Protein AF-W5T1B8-F1 (afdb_monomer)

Structure (mmCIF, N/CA/C/O backbone):
data_AF-W5T1B8-F1
#
_entry.id   AF-W5T1B8-F1
#
loop_
_atom_site.group_PDB
_atom_site.id
_atom_site.type_symbol
_atom_site.label_atom_id
_atom_site.label_alt_id
_atom_site.label_comp_id
_atom_site.label_asym_id
_atom_site.label_entity_id
_atom_site.label_seq_id
_atom_site.pdbx_PDB_ins_code
_atom_site.Cartn_x
_atom_site.Cartn_y
_atom_site.Cartn_z
_atom_site.occupancy
_atom_site.B_iso_or_equiv
_atom_site.auth_seq_id
_atom_site.auth_comp_id
_atom_site.auth_asym_id
_atom_site.auth_atom_id
_atom_site.pdbx_PDB_model_num
ATOM 1 N N . MET A 1 1 ? -26.901 -21.927 11.108 1.00 41.19 1 MET A N 1
ATOM 2 C CA . MET A 1 1 ? -26.902 -21.448 12.515 1.00 41.19 1 MET A CA 1
ATOM 3 C C . MET A 1 1 ? -26.961 -19.913 12.606 1.00 41.19 1 MET A C 1
ATOM 5 O O . MET A 1 1 ? -27.722 -19.407 13.418 1.00 41.19 1 MET A O 1
ATOM 9 N N . PHE A 1 2 ? -26.262 -19.177 11.728 1.00 28.86 2 PHE A N 1
ATOM 10 C CA . PHE A 1 2 ? -26.248 -17.703 11.655 1.00 28.86 2 PHE A CA 1
ATOM 11 C C . PHE A 1 2 ? -27.598 -17.045 11.282 1.00 28.86 2 PHE A C 1
ATOM 13 O O . PHE A 1 2 ? -28.031 -16.106 11.943 1.00 28.86 2 PHE A O 1
ATOM 20 N N . GLU A 1 3 ? -28.334 -17.591 10.309 1.00 33.50 3 GLU A N 1
ATOM 21 C CA . GLU A 1 3 ? -29.645 -17.046 9.898 1.00 33.50 3 GLU A CA 1
ATOM 22 C C . GLU A 1 3 ? -30.712 -17.135 10.999 1.00 33.50 3 GLU A C 1
ATOM 24 O O . GLU A 1 3 ? -31.567 -16.259 11.132 1.00 33.50 3 GLU A O 1
ATOM 29 N N . LYS A 1 4 ? -30.631 -18.170 11.846 1.00 34.19 4 LYS A N 1
ATOM 30 C CA . LYS A 1 4 ? -31.542 -18.351 12.983 1.00 34.19 4 LYS A CA 1
ATOM 31 C C . LYS A 1 4 ? -31.321 -17.264 14.039 1.00 34.19 4 LYS A C 1
ATOM 33 O O . LYS A 1 4 ? -32.291 -16.752 14.576 1.00 34.19 4 LYS A O 1
ATOM 38 N N . LEU A 1 5 ? -30.069 -16.857 14.273 1.00 36.41 5 LEU A N 1
ATOM 39 C CA . LEU A 1 5 ? -29.730 -15.772 15.201 1.00 36.41 5 LEU A CA 1
ATOM 40 C C . LEU A 1 5 ? -30.178 -14.401 14.678 1.00 36.41 5 LEU A C 1
ATOM 42 O O . LEU A 1 5 ? -30.729 -13.615 15.444 1.00 36.41 5 LEU A O 1
ATOM 46 N N . GLN A 1 6 ? -30.029 -14.134 13.376 1.00 37.59 6 GLN A N 1
ATOM 47 C CA . GLN A 1 6 ? -30.520 -12.889 12.770 1.00 37.59 6 GLN A CA 1
ATOM 48 C C . GLN A 1 6 ? -32.051 -12.786 12.807 1.00 37.59 6 GLN A C 1
ATOM 50 O O . GLN A 1 6 ? -32.594 -11.716 13.093 1.00 37.59 6 GLN A O 1
ATOM 55 N N . LYS A 1 7 ? -32.752 -13.903 12.576 1.00 40.34 7 LYS A N 1
ATOM 56 C CA . LYS A 1 7 ? -34.214 -13.966 12.661 1.00 40.34 7 LYS A CA 1
ATOM 57 C C . LYS A 1 7 ? -34.713 -13.724 14.091 1.00 40.34 7 LYS A C 1
ATOM 59 O O . LYS A 1 7 ? -35.547 -12.843 14.288 1.00 40.34 7 LYS A O 1
ATOM 64 N N . THR A 1 8 ? -34.130 -14.401 15.085 1.00 43.03 8 THR A N 1
ATOM 65 C CA . THR A 1 8 ? -34.482 -14.219 16.505 1.00 43.03 8 THR A CA 1
ATOM 66 C C . THR A 1 8 ? -34.215 -12.790 16.990 1.00 43.03 8 THR A C 1
ATOM 68 O O . THR A 1 8 ? -35.014 -12.226 17.739 1.00 43.03 8 THR A O 1
ATOM 71 N N . LEU A 1 9 ? -33.124 -12.162 16.537 1.00 37.84 9 LEU A N 1
ATOM 72 C CA . LEU A 1 9 ? -32.798 -10.784 16.910 1.00 37.84 9 LEU A CA 1
ATOM 73 C C . LEU A 1 9 ? -33.823 -9.793 16.334 1.00 37.84 9 LEU A C 1
ATOM 75 O O . LEU A 1 9 ? -34.349 -8.955 17.069 1.00 37.84 9 LEU A O 1
ATOM 79 N N . LYS A 1 10 ? -34.182 -9.946 15.053 1.00 41.84 10 LYS A N 1
ATOM 80 C CA . LYS A 1 10 ? -35.182 -9.112 14.369 1.00 41.84 10 LYS A CA 1
ATOM 81 C C . LYS A 1 10 ? -36.577 -9.248 14.993 1.00 41.84 10 LYS A C 1
ATOM 83 O O . LYS A 1 10 ? -37.270 -8.246 15.176 1.00 41.84 10 LYS A O 1
ATOM 88 N N . GLU A 1 11 ? -36.968 -10.461 15.379 1.00 45.44 11 GLU A N 1
ATOM 89 C CA . GLU A 1 11 ? -38.229 -10.731 16.082 1.00 45.44 11 GLU A CA 1
ATOM 90 C C . GLU A 1 11 ? -38.238 -10.077 17.476 1.00 45.44 11 GLU A C 1
ATOM 92 O O . GLU A 1 11 ? -39.189 -9.373 17.816 1.00 45.44 11 GLU A O 1
ATOM 97 N N . SER A 1 12 ? -37.135 -10.165 18.233 1.00 40.53 12 SER A N 1
ATOM 98 C CA . SER A 1 12 ? -37.025 -9.537 19.562 1.00 40.53 12 SER A CA 1
ATOM 99 C C . SER A 1 12 ? -37.102 -8.001 19.531 1.00 40.53 12 SER A C 1
ATOM 101 O O . SER A 1 12 ? -37.671 -7.381 20.433 1.00 40.53 12 SER A O 1
ATOM 103 N N . MET A 1 13 ? -36.571 -7.372 18.477 1.00 40.94 13 MET A N 1
ATOM 104 C CA . MET A 1 13 ? -36.644 -5.921 18.279 1.00 40.94 13 MET A CA 1
ATOM 105 C C . MET A 1 13 ? -38.058 -5.475 17.889 1.00 40.94 13 MET A C 1
ATOM 107 O O . MET A 1 13 ? -38.530 -4.437 18.354 1.00 40.94 13 MET A O 1
ATOM 111 N N . THR A 1 14 ? -38.760 -6.287 17.094 1.00 45.72 14 THR A N 1
ATOM 112 C CA . THR A 1 14 ? -40.139 -6.015 16.660 1.00 45.72 14 THR A CA 1
ATOM 113 C C . THR A 1 14 ? -41.130 -6.144 17.828 1.00 45.72 14 THR A C 1
ATOM 115 O O . THR A 1 14 ? -42.013 -5.298 17.989 1.00 45.72 14 THR A O 1
ATOM 118 N N . GLU A 1 15 ? -40.935 -7.128 18.713 1.00 45.06 15 GLU A N 1
ATOM 119 C CA . GLU A 1 15 ? -41.762 -7.334 19.913 1.00 45.06 15 GLU A CA 1
ATOM 120 C C . GLU A 1 15 ? -41.592 -6.189 20.936 1.00 45.06 15 GLU A C 1
ATOM 122 O O . GLU A 1 15 ? -42.563 -5.702 21.524 1.00 45.06 15 GLU A O 1
ATOM 127 N N . ARG A 1 16 ? -40.359 -5.672 21.091 1.00 49.88 16 ARG A N 1
ATOM 128 C CA . ARG A 1 16 ? -40.060 -4.498 21.939 1.00 49.88 16 ARG A CA 1
ATOM 129 C C . ARG A 1 16 ? -40.715 -3.215 21.423 1.00 49.88 16 ARG A C 1
ATOM 131 O O . ARG A 1 16 ? -41.150 -2.392 22.228 1.00 49.88 16 ARG A O 1
ATOM 138 N N . LEU A 1 17 ? -40.826 -3.054 20.103 1.00 41.62 17 LEU A N 1
ATOM 139 C CA . LEU A 1 17 ? -41.527 -1.927 19.480 1.00 41.62 17 LEU A CA 1
ATOM 140 C C . LEU A 1 17 ? -43.048 -2.014 19.693 1.00 41.62 17 LEU A C 1
ATOM 142 O O . LEU A 1 17 ? -43.672 -1.002 20.013 1.00 41.62 17 LEU A O 1
ATOM 146 N N . ARG A 1 18 ? -43.641 -3.216 19.616 1.00 42.22 18 ARG A N 1
ATOM 147 C CA . ARG A 1 18 ? -45.074 -3.436 19.905 1.00 42.22 18 A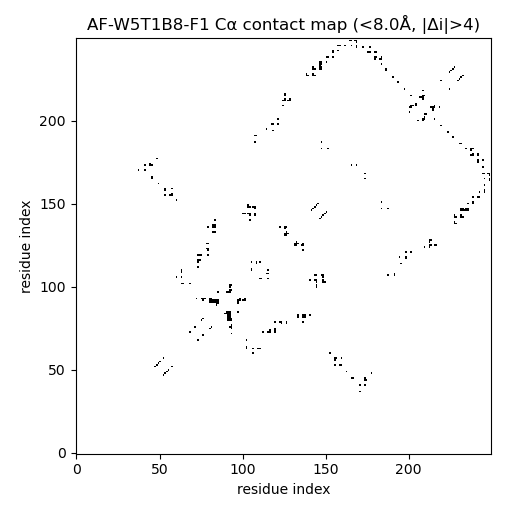RG A CA 1
ATOM 148 C C . ARG A 1 18 ? -45.446 -3.135 21.356 1.00 42.22 18 ARG A C 1
ATOM 150 O O . ARG A 1 18 ? -46.452 -2.468 21.593 1.00 42.22 18 ARG A O 1
ATOM 157 N N . ASN A 1 19 ? -44.632 -3.565 22.321 1.00 43.62 19 ASN A N 1
ATOM 158 C CA . ASN A 1 19 ? -44.923 -3.355 23.746 1.00 43.62 19 ASN A CA 1
ATOM 159 C C . ASN A 1 19 ? -44.814 -1.886 24.192 1.00 43.62 19 ASN A C 1
ATOM 161 O O . ASN A 1 19 ? -45.442 -1.496 25.176 1.00 43.62 19 ASN A O 1
ATOM 165 N N . LYS A 1 20 ? -44.083 -1.042 23.452 1.00 44.97 20 LYS A N 1
ATOM 166 C CA . LYS A 1 20 ? -43.911 0.385 23.775 1.00 44.97 20 LYS A CA 1
ATOM 167 C C . LYS A 1 20 ? -45.082 1.265 23.303 1.00 44.97 20 LYS A C 1
ATOM 169 O O . LYS A 1 20 ? -45.258 2.361 23.820 1.00 44.97 20 LYS A O 1
ATOM 174 N N . HIS A 1 21 ? -45.921 0.776 22.383 1.00 41.31 21 HIS A N 1
ATOM 175 C CA . HIS A 1 21 ? -47.084 1.505 21.849 1.00 41.31 21 HIS A CA 1
ATOM 176 C C . HIS A 1 21 ? -48.292 1.584 22.802 1.00 41.31 21 HIS A C 1
ATOM 178 O O . HIS A 1 21 ? -49.233 2.322 22.522 1.00 41.31 21 HIS A O 1
ATOM 184 N N . ARG A 1 22 ? -48.283 0.858 23.930 1.00 39.81 22 ARG A N 1
ATOM 185 C CA . ARG A 1 22 ? -49.388 0.866 24.910 1.00 39.81 22 ARG A CA 1
ATOM 186 C C . ARG A 1 22 ? -49.275 1.926 26.006 1.00 39.81 22 ARG A C 1
ATOM 188 O O . ARG A 1 22 ? -50.198 2.052 26.801 1.00 39.81 22 ARG A O 1
ATOM 195 N N . SER A 1 23 ? -48.179 2.676 26.075 1.00 43.50 23 SER A N 1
ATOM 196 C CA . SER A 1 23 ? -47.885 3.505 27.242 1.00 43.50 23 SER A CA 1
ATOM 197 C C . SER A 1 23 ? -47.399 4.892 26.820 1.00 43.50 23 SER A C 1
ATOM 199 O O . SER A 1 23 ? -46.328 5.024 26.237 1.00 43.50 23 SER A O 1
ATOM 201 N N . TYR A 1 24 ? -48.202 5.901 27.163 1.00 33.75 24 TYR A N 1
ATOM 202 C CA . TYR A 1 24 ? -47.940 7.346 27.116 1.00 33.75 24 TYR A CA 1
ATOM 203 C C . TYR A 1 24 ? -48.175 8.103 25.805 1.00 33.75 24 TYR A C 1
ATOM 205 O O . TYR A 1 24 ? -47.281 8.377 25.008 1.00 33.75 24 TYR A O 1
ATOM 213 N N . TRP A 1 25 ? -49.410 8.594 25.699 1.00 33.44 25 TRP A N 1
ATOM 214 C CA . TRP A 1 25 ? -49.694 9.917 25.155 1.00 33.44 25 TRP A CA 1
ATOM 215 C C . TRP A 1 25 ? -49.303 11.023 26.155 1.00 33.44 25 TRP A C 1
ATOM 217 O O . TRP A 1 25 ? -49.490 10.864 27.359 1.00 33.44 25 TRP A O 1
ATOM 227 N N . ALA A 1 26 ? -48.876 12.158 25.583 1.00 36.06 26 ALA A N 1
ATOM 228 C CA . ALA A 1 26 ? -48.860 13.540 26.094 1.00 36.06 26 ALA A CA 1
ATOM 229 C C . ALA A 1 26 ? -47.479 14.189 26.370 1.00 36.06 26 ALA A C 1
ATOM 231 O O . ALA A 1 26 ? -46.817 13.939 27.371 1.00 36.06 26 ALA A O 1
ATOM 232 N N . LYS A 1 27 ? -47.144 15.150 25.488 1.00 35.62 27 LYS A N 1
ATOM 233 C CA . LYS A 1 27 ? -46.265 16.327 25.686 1.00 35.62 27 LYS A CA 1
ATOM 234 C C . LYS A 1 27 ? -44.741 16.129 25.814 1.00 35.62 27 LYS A C 1
ATOM 236 O O . LYS A 1 27 ? -44.092 16.823 26.588 1.00 35.62 27 LYS A O 1
ATOM 241 N N . LYS A 1 28 ? -44.142 15.282 24.969 1.00 38.91 28 LYS A N 1
ATOM 242 C CA . LYS A 1 28 ? -42.674 15.237 24.758 1.00 38.91 28 LYS A CA 1
ATOM 243 C C . LYS A 1 28 ? -42.291 14.901 23.306 1.00 38.91 28 LYS A C 1
ATOM 245 O O . LYS A 1 28 ? -41.346 14.164 23.061 1.00 38.91 28 LYS A O 1
ATOM 250 N N . VAL A 1 29 ? -43.094 15.362 22.347 1.00 35.47 29 VAL A N 1
ATOM 251 C CA . VAL A 1 29 ? -43.142 14.765 21.002 1.00 35.47 29 VAL A CA 1
ATOM 252 C C . VAL A 1 29 ? -41.943 15.153 20.122 1.00 35.47 29 VAL A C 1
ATOM 254 O O . VAL A 1 29 ? -41.440 14.272 19.443 1.00 35.47 29 VAL A O 1
ATOM 257 N N . ASP A 1 30 ? -41.377 16.363 20.210 1.00 40.53 30 ASP A N 1
ATOM 258 C CA . ASP A 1 30 ? -40.246 16.739 19.330 1.00 40.53 30 ASP A CA 1
ATOM 259 C C . ASP A 1 30 ? -38.877 16.219 19.787 1.00 40.53 30 ASP A C 1
ATOM 261 O O . ASP A 1 30 ? -38.134 15.646 18.996 1.00 40.53 30 ASP A O 1
ATOM 265 N N . SER A 1 31 ? -38.533 16.353 21.071 1.00 37.72 31 SER A N 1
ATOM 266 C CA . SER A 1 31 ? -37.237 15.875 21.581 1.00 37.72 31 SER A CA 1
ATOM 267 C C . SER A 1 31 ? -37.132 14.347 21.554 1.00 37.72 31 SER A C 1
ATOM 269 O O . SER A 1 31 ? -36.064 13.821 21.246 1.00 37.72 31 SER A O 1
ATOM 271 N N . ASP A 1 32 ? -38.226 13.633 21.843 1.00 40.97 32 ASP A N 1
ATOM 272 C CA . ASP A 1 32 ? -38.236 12.168 21.829 1.00 40.97 32 ASP A CA 1
ATOM 273 C C . ASP A 1 32 ? -38.250 11.620 20.392 1.00 40.97 32 ASP A C 1
ATOM 275 O O . ASP A 1 32 ? -37.621 10.599 20.130 1.00 40.97 32 ASP A O 1
ATOM 279 N N . LEU A 1 33 ? -38.889 12.309 19.433 1.00 34.16 33 LEU A N 1
ATOM 280 C CA . LEU A 1 33 ? -38.789 11.962 18.009 1.00 34.16 33 LEU A CA 1
ATOM 281 C C . LEU A 1 33 ? -37.385 12.214 17.463 1.00 34.16 33 LEU A C 1
ATOM 283 O O . LEU A 1 33 ? -36.844 11.328 16.812 1.00 34.16 33 LEU A O 1
ATOM 287 N N . LEU A 1 34 ? -36.771 13.361 17.762 1.00 37.47 34 LEU A N 1
ATOM 288 C CA . LEU A 1 34 ? -35.394 13.654 17.355 1.00 37.47 34 LEU A CA 1
ATOM 289 C C . LEU A 1 34 ? -34.403 12.663 17.972 1.00 37.47 34 LEU A C 1
ATOM 291 O O . LEU A 1 34 ? -33.548 12.140 17.267 1.00 37.47 34 LEU A O 1
ATOM 295 N N . ALA A 1 35 ? -34.561 12.317 19.252 1.00 42.69 35 ALA A N 1
ATOM 296 C CA . ALA A 1 35 ? -33.747 11.286 19.892 1.00 42.69 35 ALA A CA 1
ATOM 297 C C . ALA A 1 35 ? -33.944 9.909 19.238 1.00 42.69 35 ALA A C 1
ATOM 299 O O . ALA A 1 35 ? -32.972 9.187 19.030 1.00 42.69 35 ALA A O 1
ATOM 300 N N . ARG A 1 36 ? -35.179 9.552 18.861 1.00 43.28 36 ARG A N 1
ATOM 301 C CA . ARG A 1 36 ? -35.477 8.303 18.141 1.00 43.28 36 ARG A CA 1
ATOM 302 C C . ARG A 1 36 ? -34.904 8.298 16.726 1.00 43.28 36 ARG A C 1
ATOM 304 O O . ARG A 1 36 ? -34.354 7.278 16.330 1.00 43.28 36 ARG A O 1
ATOM 311 N N . TYR A 1 37 ? -34.996 9.400 15.984 1.00 36.75 37 TYR A N 1
ATOM 312 C CA . TYR A 1 37 ? -34.380 9.538 14.662 1.00 36.75 37 TYR A CA 1
ATOM 313 C C . TYR A 1 37 ? -32.857 9.434 14.758 1.00 36.75 37 TYR A C 1
ATOM 315 O O . TYR A 1 37 ? -32.275 8.612 14.059 1.00 36.75 37 TYR A O 1
ATOM 323 N N . SER A 1 38 ? -32.224 10.141 15.696 1.00 42.66 38 SER A N 1
ATOM 324 C CA . SER A 1 38 ? -30.779 10.043 15.937 1.00 42.66 38 SER A CA 1
ATOM 325 C C . SER A 1 38 ? -30.343 8.643 16.385 1.00 42.66 38 SER A C 1
ATOM 327 O O . SER A 1 38 ? -29.283 8.176 15.980 1.00 42.66 38 SER A O 1
ATOM 329 N N . GLN A 1 39 ? -31.156 7.933 17.177 1.00 50.59 39 GLN A N 1
ATOM 330 C CA . GLN A 1 39 ? -30.892 6.541 17.567 1.00 50.59 39 GLN A CA 1
ATOM 331 C C . GLN A 1 39 ? -31.074 5.555 16.405 1.00 50.59 39 GLN A C 1
ATOM 333 O O . GLN A 1 39 ? -30.289 4.619 16.275 1.00 50.59 39 GLN A O 1
ATOM 338 N N . LEU A 1 40 ? -32.087 5.747 15.555 1.00 51.34 40 LEU A N 1
ATOM 339 C CA . LEU A 1 40 ? -32.319 4.922 14.365 1.00 51.34 40 LEU A CA 1
ATOM 340 C C . LEU A 1 40 ? -31.227 5.144 13.313 1.00 51.34 40 LEU A C 1
ATOM 342 O O . LEU A 1 40 ? -30.704 4.179 12.758 1.00 51.34 40 LEU A O 1
ATOM 346 N N . GLU A 1 41 ? -30.841 6.397 13.078 1.00 50.50 41 GLU A N 1
ATOM 347 C CA . GLU A 1 41 ? -29.737 6.752 12.188 1.00 50.50 41 GLU A CA 1
ATOM 348 C C . GLU A 1 41 ? -28.389 6.288 12.741 1.00 50.50 41 GLU A C 1
ATOM 350 O O . GLU A 1 41 ? -27.590 5.742 11.984 1.00 50.50 41 GLU A O 1
ATOM 355 N N . GLY A 1 42 ? -28.148 6.427 14.049 1.00 55.91 42 GLY A N 1
ATOM 356 C CA . GLY A 1 42 ? -26.945 5.913 14.706 1.00 55.91 42 GLY A CA 1
ATOM 357 C C . GLY A 1 42 ? -26.856 4.396 14.668 1.00 55.91 42 GLY A C 1
ATOM 358 O O . GLY A 1 42 ? -25.817 3.858 14.294 1.00 55.91 42 GLY A O 1
ATOM 359 N N . GLY A 1 43 ? -27.965 3.702 14.926 1.00 59.16 43 GLY A N 1
ATOM 360 C CA . GLY A 1 43 ? -28.055 2.256 14.743 1.00 59.16 43 GLY A CA 1
ATOM 361 C C . GLY A 1 43 ? -27.805 1.842 13.290 1.00 59.16 43 GLY A C 1
ATOM 362 O O . GLY A 1 43 ? -27.095 0.874 13.041 1.00 59.16 43 GLY A O 1
ATOM 363 N N . SER A 1 44 ? -28.323 2.590 12.312 1.00 66.94 44 SER A N 1
ATOM 364 C CA . SER A 1 44 ? -28.053 2.341 10.891 1.00 66.94 44 SER A CA 1
ATOM 365 C C . SER A 1 44 ? -26.585 2.586 10.521 1.00 66.94 44 SER A C 1
ATOM 367 O O . SER A 1 44 ? -25.999 1.775 9.808 1.00 66.94 44 SER A O 1
ATOM 369 N N . ALA A 1 45 ? -25.979 3.677 10.992 1.00 61.16 45 ALA A N 1
ATOM 370 C CA . ALA A 1 45 ? -24.587 4.023 10.708 1.00 61.16 45 ALA A CA 1
ATOM 371 C C . ALA A 1 45 ? -23.611 3.010 11.325 1.00 61.16 45 ALA A C 1
ATOM 373 O O . ALA A 1 45 ? -22.695 2.555 10.640 1.00 61.16 45 ALA A O 1
ATOM 374 N N . LEU A 1 46 ? -23.854 2.599 12.573 1.00 65.25 46 LEU A N 1
ATOM 375 C CA . LEU A 1 46 ? -23.066 1.586 13.272 1.00 65.25 46 LEU A CA 1
ATOM 376 C C . LEU A 1 46 ? -23.191 0.222 12.579 1.00 65.25 46 LEU A C 1
ATOM 378 O O . LEU A 1 46 ? -22.178 -0.380 12.236 1.00 65.25 46 LEU A O 1
ATOM 382 N N . ASN A 1 47 ? -24.410 -0.216 12.243 1.00 69.44 47 ASN A N 1
ATOM 383 C CA . ASN A 1 47 ? -24.628 -1.472 11.512 1.00 69.44 47 ASN A CA 1
ATOM 384 C C . ASN A 1 47 ? -23.962 -1.475 10.118 1.00 69.44 47 ASN A C 1
ATOM 386 O O . ASN A 1 47 ? -23.470 -2.507 9.649 1.00 69.44 47 ASN A O 1
ATOM 390 N N . GLN A 1 48 ? -23.939 -0.328 9.431 1.00 65.12 48 GLN A N 1
ATOM 391 C CA . GLN A 1 48 ? -23.244 -0.185 8.149 1.00 65.12 48 GLN A CA 1
ATOM 392 C C . GLN A 1 48 ? -21.722 -0.256 8.318 1.00 65.12 48 GLN A C 1
ATOM 394 O O . GLN A 1 48 ? -21.074 -0.967 7.555 1.00 65.12 48 GLN A O 1
ATOM 399 N N . LEU A 1 49 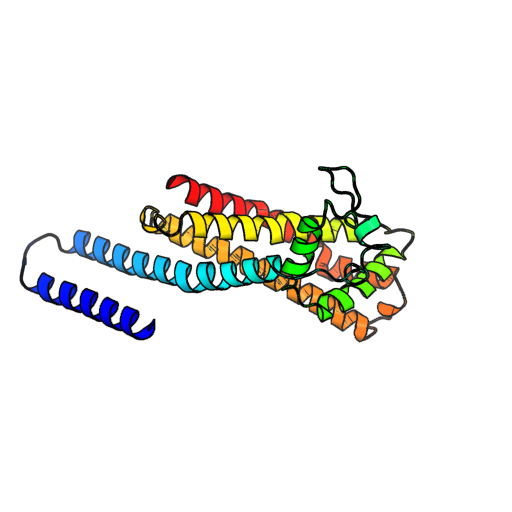? -21.161 0.420 9.325 1.00 68.06 49 LEU A N 1
ATOM 400 C CA . LEU A 1 49 ? -19.728 0.378 9.632 1.00 68.06 49 LEU A CA 1
ATOM 401 C C . LEU A 1 49 ? -19.277 -1.045 10.009 1.00 68.06 49 LEU A C 1
ATOM 403 O O . LEU A 1 49 ? -18.292 -1.549 9.464 1.00 68.06 49 LEU A O 1
ATOM 407 N N . GLU A 1 50 ? -20.037 -1.718 10.877 1.00 65.88 50 GLU A N 1
ATOM 408 C CA . GLU A 1 50 ? -19.757 -3.088 11.313 1.00 65.88 50 GLU A CA 1
ATOM 409 C C . GLU A 1 50 ? -19.823 -4.104 10.167 1.00 65.88 50 GLU A C 1
ATOM 411 O O . GLU A 1 50 ? -18.965 -4.986 10.073 1.00 65.88 50 GLU A O 1
ATOM 416 N N . SER A 1 51 ? -20.841 -4.017 9.301 1.00 63.44 51 SER A N 1
ATOM 417 C CA . SER A 1 51 ? -21.017 -5.001 8.226 1.00 63.44 51 SER A CA 1
ATOM 418 C C . SER A 1 51 ? -20.096 -4.760 7.031 1.00 63.44 51 SER A C 1
ATOM 420 O O . SER A 1 51 ? -19.524 -5.721 6.519 1.00 63.44 51 SER A O 1
ATOM 422 N N . ALA A 1 52 ? -19.931 -3.507 6.596 1.00 56.84 52 ALA A N 1
ATOM 423 C CA . ALA A 1 52 ? -19.182 -3.196 5.385 1.00 56.84 52 ALA A CA 1
ATOM 424 C C . ALA A 1 52 ? -17.676 -3.150 5.634 1.00 56.84 52 ALA A C 1
ATOM 426 O O . ALA A 1 52 ? -16.910 -3.583 4.773 1.00 56.84 52 ALA A O 1
ATOM 427 N N . VAL A 1 53 ? -17.241 -2.637 6.792 1.00 57.09 53 VAL A N 1
ATOM 428 C CA . VAL A 1 53 ? -15.821 -2.355 6.986 1.00 57.09 53 VAL A CA 1
ATOM 429 C C . VAL A 1 53 ? -15.137 -3.313 7.942 1.00 57.09 53 VAL A C 1
ATOM 431 O O . VAL A 1 53 ? -14.121 -3.874 7.550 1.00 57.09 53 VAL A O 1
ATOM 434 N N . LEU A 1 54 ? -15.671 -3.569 9.135 1.00 61.06 54 LEU A N 1
ATOM 435 C CA . LEU A 1 54 ? -14.931 -4.360 10.130 1.00 61.06 54 LEU A CA 1
ATOM 436 C C . LEU A 1 54 ? -14.797 -5.825 9.718 1.00 61.06 54 LEU A C 1
ATOM 438 O O . LEU A 1 54 ? -13.690 -6.340 9.600 1.00 61.06 54 LEU A O 1
ATOM 442 N N . LYS A 1 55 ? -15.913 -6.477 9.384 1.00 59.88 55 LYS A N 1
ATOM 443 C CA . LYS A 1 55 ? -15.904 -7.922 9.107 1.00 59.88 55 LYS A CA 1
ATOM 444 C C . LYS A 1 55 ? -15.169 -8.295 7.824 1.00 59.88 55 LYS A C 1
ATOM 446 O O . LYS A 1 55 ? -14.409 -9.257 7.815 1.00 59.88 55 LYS A O 1
ATOM 451 N N . LEU A 1 56 ? -15.402 -7.557 6.739 1.00 55.81 56 LEU A N 1
ATOM 452 C CA . LEU A 1 56 ? -14.780 -7.861 5.448 1.00 55.81 56 LEU A CA 1
ATOM 453 C C . LEU A 1 56 ? -13.307 -7.462 5.428 1.00 55.81 56 LEU A C 1
ATOM 455 O O . LEU A 1 56 ? -12.477 -8.194 4.897 1.00 55.81 56 LEU A O 1
ATOM 459 N N . THR A 1 57 ? -12.966 -6.322 6.025 1.00 65.38 57 THR A N 1
ATOM 460 C CA . THR A 1 57 ? -11.593 -5.827 5.971 1.00 65.38 57 THR A CA 1
ATOM 461 C C . THR A 1 57 ? -10.676 -6.562 6.937 1.00 65.38 57 THR A C 1
ATOM 463 O O . THR A 1 57 ? -9.571 -6.929 6.545 1.00 65.38 57 THR A O 1
ATOM 466 N N . GLY A 1 58 ? -11.132 -6.820 8.164 1.00 65.38 58 GLY A N 1
ATOM 467 C CA . GLY A 1 58 ? -10.377 -7.590 9.151 1.00 65.38 58 GLY A CA 1
ATOM 468 C C . GLY A 1 58 ? -10.053 -9.003 8.677 1.00 65.38 58 GLY A C 1
ATOM 469 O O . GLY A 1 58 ? -8.920 -9.469 8.809 1.00 65.38 58 GLY A O 1
ATOM 470 N N . ALA A 1 59 ? -11.016 -9.658 8.019 1.00 69.12 59 ALA A N 1
ATOM 471 C CA . ALA A 1 59 ? -10.810 -10.969 7.411 1.00 69.12 59 ALA A CA 1
ATOM 472 C C . ALA A 1 59 ? -9.745 -10.944 6.301 1.00 69.12 59 ALA A C 1
ATOM 474 O O . ALA A 1 59 ? -8.897 -11.831 6.267 1.00 69.12 59 ALA A O 1
ATOM 475 N N . ILE A 1 60 ? -9.751 -9.923 5.434 1.00 71.25 60 ILE A N 1
ATOM 476 C CA . ILE A 1 60 ? -8.729 -9.764 4.384 1.00 71.25 60 ILE A CA 1
ATOM 477 C C . ILE A 1 60 ? -7.346 -9.552 5.007 1.00 71.25 60 ILE A C 1
ATOM 479 O O . ILE A 1 60 ? -6.405 -10.247 4.645 1.00 71.25 60 ILE A O 1
ATOM 483 N N . VAL A 1 61 ? -7.222 -8.652 5.988 1.00 76.25 61 VAL A N 1
ATOM 484 C CA . VAL A 1 61 ? -5.942 -8.397 6.676 1.00 76.25 61 VAL A CA 1
ATOM 485 C C . VAL A 1 61 ? -5.422 -9.660 7.364 1.00 76.25 61 VAL A C 1
ATOM 487 O O . VAL A 1 61 ? -4.228 -9.949 7.323 1.00 76.25 61 VAL A O 1
ATOM 490 N N . SER A 1 62 ? -6.313 -10.434 7.982 1.00 78.31 62 SER A N 1
ATOM 491 C CA . SER A 1 62 ? -5.952 -11.693 8.635 1.00 78.31 62 SER A CA 1
ATOM 492 C C . SER A 1 62 ? -5.511 -12.760 7.631 1.00 78.31 62 SER A C 1
ATOM 494 O O . SER A 1 62 ? -4.556 -13.484 7.905 1.00 78.31 62 SER A O 1
ATOM 496 N N . ALA A 1 63 ? -6.165 -12.842 6.469 1.00 78.00 63 ALA A N 1
ATOM 497 C CA . ALA A 1 63 ? -5.766 -13.743 5.391 1.00 78.00 63 ALA A CA 1
ATOM 498 C C . ALA A 1 63 ? -4.379 -13.378 4.837 1.00 78.00 63 ALA A C 1
ATOM 500 O O . ALA A 1 63 ? -3.509 -14.242 4.774 1.00 78.00 63 ALA A O 1
ATOM 501 N N . ASP A 1 64 ? -4.132 -12.095 4.554 1.00 82.81 64 ASP A N 1
ATOM 502 C CA . ASP A 1 64 ? -2.843 -11.603 4.046 1.00 82.81 64 ASP A CA 1
ATOM 503 C C . ASP A 1 64 ? -1.686 -11.859 5.035 1.00 82.81 64 ASP A C 1
ATOM 505 O O . ASP A 1 64 ? -0.551 -12.110 4.631 1.00 82.81 64 ASP A O 1
ATOM 509 N N . LYS A 1 65 ? -1.952 -11.820 6.348 1.00 88.69 65 LYS A N 1
ATOM 510 C CA . LYS A 1 65 ? -0.968 -12.168 7.393 1.00 88.69 65 LYS A CA 1
ATOM 511 C C . LYS A 1 65 ? -0.655 -13.664 7.463 1.00 88.69 65 LYS A C 1
ATOM 513 O O . LYS A 1 65 ? 0.420 -14.027 7.935 1.00 88.69 65 LYS A O 1
ATOM 518 N N . ALA A 1 66 ? -1.582 -14.518 7.034 1.00 89.25 66 ALA A N 1
ATOM 519 C CA . ALA A 1 66 ? -1.397 -15.967 6.997 1.00 89.25 66 ALA A CA 1
ATOM 520 C C . ALA A 1 66 ? -0.681 -16.444 5.721 1.00 89.25 66 ALA A C 1
ATOM 522 O O . ALA A 1 66 ? -0.255 -17.598 5.658 1.00 89.25 66 ALA A O 1
ATOM 523 N N . GLU A 1 67 ? -0.540 -15.577 4.714 1.00 92.31 67 GLU A N 1
ATOM 524 C CA . GLU A 1 67 ? 0.162 -15.907 3.479 1.00 92.31 67 GLU A CA 1
ATOM 525 C C . GLU A 1 67 ? 1.644 -16.217 3.724 1.00 92.31 67 GLU A C 1
ATOM 527 O O . GLU A 1 67 ? 2.361 -15.561 4.492 1.00 92.31 67 GLU A O 1
ATOM 532 N N . VAL A 1 68 ? 2.118 -17.235 3.011 1.00 93.25 68 VAL A N 1
ATOM 533 C CA . VAL A 1 68 ? 3.528 -17.615 2.986 1.00 93.25 68 VAL A CA 1
ATOM 534 C C . VAL A 1 68 ? 4.179 -16.906 1.806 1.00 93.25 68 VAL A C 1
ATOM 536 O O . VAL A 1 68 ? 3.752 -17.060 0.660 1.00 93.25 68 VAL A O 1
ATOM 539 N N . GLU A 1 69 ? 5.192 -16.098 2.106 1.00 95.62 69 GLU A N 1
ATOM 540 C CA . GLU A 1 69 ? 5.977 -15.394 1.097 1.00 95.62 69 GLU A CA 1
ATOM 541 C C . GLU A 1 69 ? 6.779 -16.393 0.254 1.00 95.62 69 GLU A C 1
ATOM 543 O O . GLU A 1 69 ? 7.305 -17.376 0.774 1.00 95.62 69 GLU A O 1
ATOM 548 N N . ASP A 1 70 ? 6.855 -1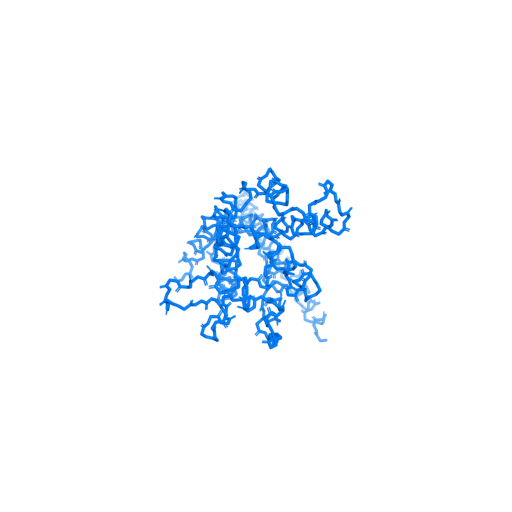6.132 -1.050 1.00 92.75 70 ASP A N 1
ATOM 549 C CA . ASP A 1 70 ? 7.708 -16.874 -1.977 1.00 92.75 70 ASP A CA 1
ATOM 550 C C . ASP A 1 70 ? 9.192 -16.705 -1.603 1.00 92.75 70 ASP A C 1
ATOM 552 O O . ASP A 1 70 ? 9.603 -15.613 -1.218 1.00 92.75 70 ASP A O 1
ATOM 556 N N . GLU A 1 71 ? 10.008 -17.756 -1.738 1.00 93.88 71 GLU A N 1
ATOM 557 C CA . GLU A 1 71 ? 11.431 -17.726 -1.350 1.00 93.88 71 GLU A CA 1
ATOM 558 C C . GLU A 1 71 ? 12.229 -16.633 -2.077 1.00 93.88 71 GLU A C 1
ATOM 560 O O . GLU A 1 71 ? 13.117 -16.018 -1.491 1.00 93.88 71 GLU A O 1
ATOM 565 N N . SER A 1 72 ? 11.875 -16.332 -3.332 1.00 95.44 72 SER A N 1
ATOM 566 C CA . SER A 1 72 ? 12.489 -15.245 -4.108 1.00 95.44 72 SER A CA 1
ATOM 567 C C . SER A 1 72 ? 11.927 -13.861 -3.766 1.00 95.44 72 SER A C 1
ATOM 569 O O . SER A 1 72 ? 12.281 -12.866 -4.401 1.00 95.44 72 SER A O 1
ATOM 571 N N . GLN A 1 73 ? 10.999 -13.787 -2.807 1.00 97.12 73 GLN A N 1
ATOM 572 C CA . GLN A 1 73 ? 10.234 -12.588 -2.463 1.00 97.12 73 GLN A CA 1
ATOM 573 C C . GLN A 1 73 ? 9.535 -12.018 -3.702 1.00 97.12 73 GLN A C 1
ATOM 575 O O . GLN A 1 73 ? 9.599 -10.825 -3.996 1.00 97.12 73 GLN A O 1
ATOM 580 N N . TYR A 1 74 ? 8.927 -12.917 -4.484 1.00 97.00 74 TYR A N 1
ATOM 581 C CA . TYR A 1 74 ? 8.300 -12.617 -5.774 1.00 97.00 74 TYR A CA 1
ATOM 582 C C . TYR A 1 74 ? 9.245 -11.940 -6.784 1.00 97.00 74 TYR A C 1
ATOM 584 O O . TYR A 1 74 ? 8.795 -11.174 -7.634 1.00 97.00 74 TYR A O 1
ATOM 592 N N . GLY A 1 75 ? 10.549 -12.219 -6.691 1.00 95.88 75 GLY A N 1
ATOM 593 C CA . GLY A 1 75 ? 11.595 -11.655 -7.542 1.00 95.88 75 GLY A CA 1
ATOM 594 C C . GLY A 1 75 ? 12.124 -10.286 -7.102 1.00 95.88 75 GLY A C 1
ATOM 595 O O . GLY A 1 75 ? 12.896 -9.685 -7.846 1.00 95.88 75 GLY A O 1
ATOM 596 N N . MET A 1 76 ? 11.715 -9.762 -5.939 1.00 95.94 76 MET A N 1
ATOM 597 C CA . MET A 1 76 ? 12.103 -8.422 -5.468 1.00 95.94 76 MET A CA 1
ATOM 598 C C . MET A 1 76 ? 13.395 -8.394 -4.640 1.00 95.94 76 MET A C 1
ATOM 600 O O . MET A 1 76 ? 13.974 -7.317 -4.493 1.00 95.94 76 MET A O 1
ATOM 604 N N . ASN A 1 77 ? 13.845 -9.531 -4.102 1.00 93.00 77 ASN A N 1
ATOM 605 C CA . ASN A 1 77 ? 14.941 -9.636 -3.129 1.00 93.00 77 ASN A CA 1
ATOM 606 C C . ASN A 1 77 ? 16.233 -8.881 -3.527 1.00 93.00 77 ASN A C 1
ATOM 608 O O . ASN A 1 77 ? 16.712 -8.040 -2.765 1.00 93.00 77 ASN A O 1
ATOM 612 N N . ASP A 1 78 ? 16.769 -9.137 -4.722 1.00 85.06 78 ASP A N 1
ATOM 613 C CA . ASP A 1 78 ? 18.161 -8.795 -5.061 1.00 85.06 78 ASP A CA 1
ATOM 614 C C . ASP A 1 78 ? 18.324 -7.442 -5.770 1.00 85.06 78 ASP A C 1
ATOM 616 O O . ASP A 1 78 ? 19.430 -6.898 -5.831 1.00 85.06 78 ASP A O 1
ATOM 620 N N . GLU A 1 79 ? 17.226 -6.886 -6.282 1.00 89.25 79 GLU A N 1
ATOM 621 C CA . GLU A 1 79 ? 17.225 -5.660 -7.090 1.00 89.25 79 GLU A CA 1
ATOM 622 C C . GLU A 1 79 ? 16.323 -4.583 -6.492 1.00 89.25 79 GLU A C 1
ATOM 624 O O . GLU A 1 79 ? 16.737 -3.441 -6.366 1.00 89.25 79 GLU A O 1
ATOM 629 N N . VAL A 1 80 ? 15.103 -4.933 -6.079 1.00 94.81 80 VAL A N 1
ATOM 630 C CA . VAL A 1 80 ? 14.112 -3.940 -5.639 1.00 94.81 80 VAL A CA 1
ATOM 631 C C . VAL A 1 80 ? 14.230 -3.686 -4.138 1.00 94.81 80 VAL A C 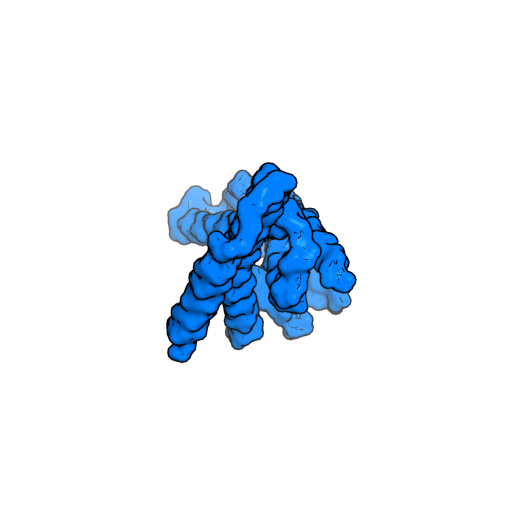1
ATOM 633 O O . VAL A 1 80 ? 14.419 -2.558 -3.694 1.00 94.81 80 VAL A O 1
ATOM 636 N N . PHE A 1 81 ? 14.151 -4.736 -3.323 1.00 96.06 81 PHE A N 1
ATOM 637 C CA . PHE A 1 81 ? 14.181 -4.605 -1.866 1.00 96.06 81 PHE A CA 1
ATOM 638 C C . PHE A 1 81 ? 15.566 -4.326 -1.297 1.00 96.06 81 PHE A C 1
ATOM 640 O O . PHE A 1 81 ? 15.679 -3.831 -0.175 1.00 96.06 81 PHE A O 1
ATOM 647 N N . LYS A 1 82 ? 16.620 -4.609 -2.059 1.00 94.31 82 LYS A N 1
ATOM 648 C CA . LYS A 1 82 ? 17.990 -4.245 -1.701 1.00 94.31 82 LYS A CA 1
ATOM 649 C C . LYS A 1 82 ? 18.186 -2.736 -1.558 1.00 94.31 82 LYS A C 1
ATOM 651 O O . LYS A 1 82 ? 18.986 -2.307 -0.732 1.00 94.31 82 LYS A O 1
ATOM 656 N N . GLU A 1 83 ? 17.445 -1.955 -2.333 1.00 93.38 83 GLU A N 1
ATOM 657 C CA . GLU A 1 83 ? 17.638 -0.508 -2.464 1.00 93.38 83 GLU A CA 1
ATOM 658 C C . GLU A 1 83 ? 16.829 0.278 -1.421 1.00 93.38 83 GLU A C 1
ATOM 660 O O . GLU A 1 83 ? 17.021 1.478 -1.239 1.00 93.38 83 GLU A O 1
ATOM 665 N N . VAL A 1 84 ? 15.949 -0.400 -0.677 1.00 94.94 84 VAL A N 1
ATOM 666 C CA . VAL A 1 84 ? 15.120 0.216 0.363 1.00 94.94 84 VAL A CA 1
ATOM 667 C C . VAL A 1 84 ? 15.608 -0.222 1.734 1.00 94.94 84 VAL A C 1
ATOM 669 O O . VAL A 1 84 ? 15.461 -1.382 2.121 1.00 94.94 84 VAL A O 1
ATOM 672 N N . ILE A 1 85 ? 16.180 0.720 2.481 1.00 95.69 85 ILE A N 1
ATOM 673 C CA . ILE A 1 85 ? 16.684 0.490 3.836 1.00 95.69 85 ILE A CA 1
ATOM 674 C C . ILE A 1 85 ? 15.592 0.809 4.852 1.00 95.69 85 ILE A C 1
ATOM 676 O O . ILE A 1 85 ? 15.044 1.910 4.867 1.00 95.69 85 ILE A O 1
ATOM 680 N N . ASN A 1 86 ? 15.299 -0.140 5.740 1.00 95.44 86 ASN A N 1
ATOM 681 C CA . ASN A 1 86 ? 14.450 0.135 6.890 1.00 95.44 86 ASN A CA 1
ATOM 682 C C . ASN A 1 86 ? 15.242 0.934 7.933 1.00 95.44 86 ASN A C 1
ATOM 684 O O . ASN A 1 86 ? 16.194 0.434 8.533 1.00 95.44 86 ASN A O 1
ATOM 688 N N . GLU A 1 87 ? 14.794 2.155 8.211 1.00 93.06 87 GLU A N 1
ATOM 689 C CA . GLU A 1 87 ? 15.416 3.049 9.192 1.00 93.06 87 GLU A CA 1
ATOM 690 C C . GLU A 1 87 ? 15.451 2.463 10.615 1.00 93.06 87 GLU A C 1
ATOM 692 O O . GLU A 1 87 ? 16.353 2.771 11.394 1.00 93.06 87 GLU A O 1
ATOM 697 N N . SER A 1 88 ? 14.512 1.580 10.966 1.00 94.25 88 SER A N 1
ATOM 698 C CA . SER A 1 88 ? 14.397 1.036 12.327 1.00 94.25 88 SER A CA 1
ATOM 699 C C . SER A 1 88 ? 15.496 0.029 12.675 1.00 94.25 88 SER A C 1
ATOM 701 O O . SER A 1 88 ? 15.872 -0.091 13.837 1.00 94.25 88 SER A O 1
ATOM 703 N N . ASN A 1 89 ? 15.997 -0.721 11.690 1.00 96.00 89 ASN A N 1
ATOM 704 C CA . ASN A 1 89 ? 17.000 -1.772 11.900 1.00 96.00 89 ASN A CA 1
ATOM 705 C C . ASN A 1 89 ? 18.222 -1.650 10.977 1.00 96.00 89 ASN A C 1
ATOM 707 O O . ASN A 1 89 ? 19.120 -2.485 11.063 1.00 96.00 89 ASN A O 1
ATOM 711 N N . GLN A 1 90 ? 18.257 -0.621 10.123 1.00 97.12 90 GLN A N 1
ATOM 712 C CA . GLN A 1 90 ? 19.335 -0.321 9.178 1.00 97.12 90 GLN A CA 1
ATOM 713 C C . GLN A 1 90 ? 19.634 -1.467 8.198 1.00 97.12 90 GLN A C 1
ATOM 715 O O . GLN A 1 90 ? 20.739 -1.575 7.667 1.00 97.12 90 GLN A O 1
ATOM 720 N N . LYS A 1 91 ? 18.648 -2.337 7.952 1.00 97.12 91 LYS A N 1
ATOM 721 C CA . LYS A 1 91 ? 18.752 -3.472 7.031 1.00 97.12 91 LYS A CA 1
ATOM 722 C C . LYS A 1 91 ? 17.888 -3.247 5.788 1.00 97.12 91 LYS A C 1
ATOM 724 O O . LYS A 1 91 ? 16.818 -2.639 5.899 1.00 97.12 91 LYS A O 1
ATOM 729 N N . PRO A 1 92 ? 18.310 -3.760 4.619 1.00 96.56 92 PRO A N 1
ATOM 730 C CA . PRO A 1 92 ? 17.506 -3.711 3.403 1.00 96.56 92 PRO A CA 1
ATOM 731 C C . PRO A 1 92 ? 16.206 -4.502 3.565 1.00 96.56 92 PRO A C 1
ATOM 733 O O . PRO A 1 92 ? 16.132 -5.445 4.361 1.00 96.56 92 PRO A O 1
ATOM 736 N N . LEU A 1 93 ? 15.174 -4.151 2.796 1.00 96.88 93 LEU A N 1
ATOM 737 C CA . LEU A 1 93 ? 13.858 -4.780 2.905 1.00 96.88 93 LEU A CA 1
ATOM 738 C C . LEU A 1 93 ? 13.871 -6.286 2.626 1.00 96.88 93 LEU A C 1
ATOM 740 O O . LEU A 1 93 ? 12.966 -6.958 3.113 1.00 96.88 93 LEU A O 1
ATOM 744 N N . TYR A 1 94 ? 14.864 -6.832 1.913 1.00 96.88 94 TYR A N 1
ATOM 745 C CA . TYR A 1 94 ? 14.935 -8.275 1.655 1.00 96.88 94 TYR A CA 1
ATOM 746 C C . TYR A 1 94 ? 15.291 -9.086 2.908 1.00 96.88 94 TYR A C 1
ATOM 748 O O . TYR A 1 94 ? 15.034 -10.285 2.949 1.00 96.88 94 TYR A O 1
ATOM 756 N N . ASP A 1 95 ? 15.878 -8.467 3.938 1.00 97.44 95 ASP A N 1
ATOM 757 C CA . ASP A 1 95 ? 16.259 -9.162 5.171 1.00 97.44 95 ASP A CA 1
ATOM 758 C C . ASP A 1 95 ? 15.018 -9.716 5.888 1.00 97.44 95 ASP A C 1
ATOM 760 O O . ASP A 1 95 ? 13.974 -9.064 5.948 1.00 97.44 95 ASP A O 1
ATOM 764 N N . ASP A 1 96 ? 15.108 -10.915 6.461 1.00 95.94 96 ASP A N 1
ATOM 765 C CA . ASP A 1 96 ? 13.968 -11.578 7.111 1.00 95.94 96 ASP A CA 1
ATOM 766 C C . ASP A 1 96 ? 13.357 -10.774 8.262 1.00 95.94 96 ASP A C 1
ATOM 768 O O . ASP A 1 96 ? 12.149 -10.851 8.499 1.00 95.94 96 ASP A O 1
ATOM 772 N N . SER A 1 97 ? 14.144 -9.929 8.936 1.00 96.81 97 SER A N 1
ATOM 773 C CA . SER A 1 97 ? 13.621 -9.026 9.971 1.00 96.81 97 SER A CA 1
ATOM 774 C C . SER A 1 97 ? 12.634 -7.981 9.432 1.00 96.81 97 SER A C 1
ATOM 776 O O . SER A 1 97 ? 11.870 -7.409 10.207 1.00 96.81 97 SER A O 1
ATOM 778 N N . ASN A 1 98 ? 12.607 -7.766 8.113 1.00 97.50 98 ASN A N 1
ATOM 779 C CA . ASN A 1 98 ? 11.714 -6.844 7.412 1.00 97.50 98 ASN A CA 1
ATOM 780 C C . ASN A 1 98 ? 10.527 -7.540 6.727 1.00 97.50 98 ASN A C 1
ATOM 782 O O . ASN A 1 98 ? 9.783 -6.887 5.991 1.00 97.50 98 ASN A O 1
ATOM 786 N N . ARG A 1 99 ? 10.296 -8.837 6.988 1.00 96.56 99 ARG A N 1
ATOM 787 C CA . ARG A 1 99 ? 9.204 -9.613 6.373 1.00 96.56 99 ARG A CA 1
ATOM 788 C C . ARG A 1 99 ? 7.838 -8.938 6.496 1.00 96.56 99 ARG A C 1
ATOM 790 O O . ARG A 1 99 ? 7.071 -8.933 5.539 1.00 96.56 99 ARG A O 1
ATOM 797 N N . GLU A 1 100 ? 7.545 -8.325 7.639 1.00 96.50 100 GLU A N 1
ATOM 798 C CA . GLU A 1 100 ? 6.265 -7.642 7.850 1.00 96.50 100 GLU A CA 1
ATOM 799 C C . GLU A 1 100 ? 6.094 -6.404 6.952 1.00 96.50 100 GLU A C 1
ATOM 801 O O . GLU A 1 100 ? 5.002 -6.142 6.448 1.00 96.50 100 GLU A O 1
ATOM 806 N N . LEU A 1 101 ? 7.176 -5.668 6.678 1.00 97.75 101 LEU A N 1
ATOM 807 C CA . LEU A 1 101 ? 7.143 -4.513 5.775 1.00 97.75 101 LEU A CA 1
ATOM 808 C C . LEU A 1 101 ? 6.889 -4.946 4.327 1.00 97.75 101 LEU A C 1
ATOM 810 O O . LEU A 1 101 ? 6.073 -4.335 3.633 1.00 97.75 101 LEU A O 1
ATOM 814 N N . ARG A 1 102 ? 7.513 -6.046 3.886 1.00 98.00 102 ARG A N 1
ATOM 815 C CA . ARG A 1 102 ? 7.236 -6.644 2.568 1.00 98.00 102 ARG A CA 1
ATOM 816 C C . ARG A 1 102 ? 5.790 -7.132 2.469 1.00 98.00 102 ARG A C 1
ATOM 818 O O . ARG A 1 102 ? 5.087 -6.832 1.507 1.00 98.00 102 ARG A O 1
ATOM 825 N N . ARG A 1 103 ? 5.303 -7.802 3.517 1.00 97.81 103 ARG A N 1
ATOM 826 C CA . ARG A 1 103 ? 3.921 -8.288 3.643 1.00 97.81 103 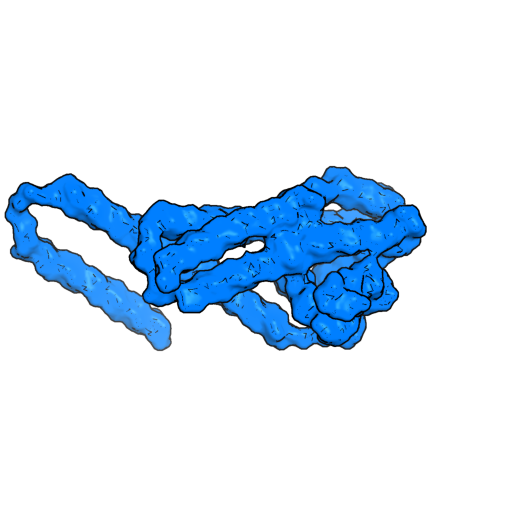ARG A CA 1
ATOM 827 C C . ARG A 1 103 ? 2.909 -7.143 3.518 1.00 97.81 103 ARG A C 1
ATOM 829 O O . ARG A 1 103 ? 1.923 -7.290 2.792 1.00 97.81 103 ARG A O 1
ATOM 836 N N . LEU A 1 104 ? 3.167 -5.984 4.129 1.00 97.88 104 LEU A N 1
ATOM 837 C CA . LEU A 1 104 ? 2.365 -4.764 3.944 1.00 97.88 104 LEU A CA 1
ATOM 838 C C . LEU A 1 104 ? 2.356 -4.294 2.482 1.00 97.88 104 LEU A C 1
ATOM 840 O O . LEU A 1 104 ? 1.291 -4.001 1.933 1.00 97.88 104 LEU A O 1
ATOM 844 N N . PHE A 1 105 ? 3.511 -4.269 1.817 1.00 98.25 105 PHE A N 1
ATOM 845 C CA . PHE A 1 105 ? 3.566 -3.920 0.398 1.00 98.25 105 PHE A CA 1
ATOM 846 C C . PHE A 1 105 ? 2.683 -4.852 -0.453 1.00 98.25 105 PHE A C 1
ATOM 848 O O . PHE A 1 105 ? 1.839 -4.367 -1.211 1.00 98.25 105 PHE A O 1
ATOM 855 N N . TYR A 1 106 ? 2.770 -6.171 -0.257 1.00 97.69 106 TYR A N 1
ATOM 856 C CA . TYR A 1 106 ? 1.921 -7.143 -0.963 1.00 97.69 106 TYR A CA 1
ATOM 857 C C . TYR A 1 106 ? 0.429 -6.959 -0.654 1.00 97.69 106 TYR A C 1
ATOM 859 O O . TYR A 1 106 ? -0.404 -6.965 -1.562 1.00 97.69 106 TYR A O 1
ATOM 867 N N . SER A 1 107 ? 0.083 -6.715 0.613 1.00 94.12 107 SER A N 1
ATOM 868 C CA . SER A 1 107 ? -1.305 -6.502 1.065 1.00 94.12 107 SER A CA 1
ATOM 869 C C . SER A 1 107 ? -1.933 -5.245 0.437 1.00 94.12 107 SER A C 1
ATOM 871 O O . SER A 1 107 ? -3.144 -5.181 0.192 1.00 94.12 107 SER A O 1
ATOM 873 N N . SER A 1 108 ? -1.119 -4.239 0.088 1.00 95.25 108 SER A N 1
ATOM 874 C CA . SER A 1 108 ? -1.584 -3.057 -0.659 1.00 95.25 108 SER A CA 1
ATOM 875 C C . SER A 1 108 ? -2.148 -3.413 -2.046 1.00 95.25 108 SER A C 1
ATOM 877 O O . SER A 1 108 ? -3.043 -2.730 -2.558 1.00 95.25 108 SER A O 1
ATOM 879 N N . LEU A 1 109 ? -1.677 -4.531 -2.610 1.00 92.88 109 LEU A N 1
ATOM 880 C CA . LEU A 1 109 ? -2.078 -5.115 -3.889 1.00 92.88 109 LEU A CA 1
ATOM 881 C C . LEU A 1 109 ? -3.027 -6.315 -3.717 1.00 92.88 109 LEU A C 1
ATOM 883 O O . LEU A 1 109 ? -3.199 -7.092 -4.656 1.00 92.88 109 LEU A O 1
ATOM 887 N N . PHE A 1 110 ? -3.661 -6.451 -2.542 1.00 87.94 110 PHE A N 1
ATOM 888 C CA . PHE A 1 110 ? -4.510 -7.595 -2.167 1.00 87.94 110 PHE A CA 1
ATOM 889 C C . PHE A 1 110 ? -3.794 -8.941 -2.249 1.00 87.94 110 PHE A C 1
ATOM 891 O O . PHE A 1 110 ? -4.406 -9.948 -2.597 1.00 87.94 110 PHE A O 1
ATOM 898 N N . TYR A 1 111 ? -2.482 -8.934 -2.016 1.00 88.94 111 TYR A N 1
ATOM 899 C CA . TYR A 1 111 ? -1.658 -10.134 -2.077 1.00 88.94 111 TYR A CA 1
ATOM 900 C C . TYR A 1 111 ? -1.797 -10.906 -3.404 1.00 88.94 111 TYR A C 1
ATOM 902 O O . TYR A 1 111 ? -1.547 -12.108 -3.485 1.00 88.94 111 TYR A O 1
ATOM 910 N N . ASN A 1 112 ? -2.203 -10.218 -4.479 1.00 90.50 112 ASN A N 1
ATOM 911 C CA . ASN A 1 112 ? -2.379 -10.833 -5.783 1.00 90.50 112 ASN A CA 1
ATOM 912 C C . ASN A 1 112 ? -0.996 -11.161 -6.361 1.00 90.50 112 ASN A C 1
ATOM 914 O O . ASN A 1 112 ? -0.309 -10.287 -6.888 1.00 90.50 112 ASN A O 1
ATOM 918 N N . LYS A 1 113 ? -0.599 -12.432 -6.242 1.00 93.38 113 LYS A N 1
ATOM 919 C CA . LYS A 1 113 ? 0.742 -12.926 -6.589 1.00 93.38 113 LYS A CA 1
ATOM 920 C C . LYS A 1 113 ? 1.105 -12.663 -8.051 1.00 93.38 113 LYS A C 1
ATOM 922 O O . LYS A 1 113 ? 2.243 -12.308 -8.329 1.00 93.38 113 LYS A O 1
ATOM 927 N N . GLU A 1 114 ? 0.151 -12.789 -8.972 1.00 94.50 114 GLU A N 1
ATOM 928 C CA . GLU A 1 114 ? 0.368 -12.492 -10.395 1.00 94.50 114 GLU A CA 1
ATOM 929 C C . GLU A 1 114 ? 0.637 -11.003 -10.616 1.00 94.50 114 GLU A C 1
ATOM 931 O O . GLU A 1 114 ? 1.626 -10.643 -11.246 1.00 94.50 114 GLU A O 1
ATOM 936 N N . LYS A 1 115 ? -0.178 -10.130 -10.012 1.00 95.25 115 LYS A N 1
ATOM 937 C CA . LYS A 1 115 ? 0.010 -8.676 -10.076 1.00 95.25 115 LYS A CA 1
ATOM 938 C C . LYS A 1 115 ? 1.332 -8.237 -9.453 1.00 95.25 115 LYS A C 1
ATOM 940 O O . LYS A 1 115 ? 1.992 -7.359 -9.994 1.00 95.25 115 LYS A O 1
ATOM 945 N N . ILE A 1 116 ? 1.714 -8.831 -8.322 1.00 97.19 116 ILE A N 1
ATOM 946 C CA . ILE A 1 116 ? 2.993 -8.556 -7.654 1.00 97.19 116 ILE A CA 1
ATOM 947 C C . ILE A 1 116 ? 4.153 -8.928 -8.582 1.00 97.19 116 ILE A C 1
ATOM 949 O O . ILE A 1 116 ? 5.062 -8.121 -8.760 1.00 97.19 116 ILE A O 1
ATOM 953 N N . LYS A 1 117 ? 4.089 -10.108 -9.215 1.00 96.94 117 LYS A N 1
ATOM 954 C CA . LYS A 1 117 ? 5.103 -10.560 -10.175 1.00 96.94 117 LYS A CA 1
ATOM 955 C C . LYS A 1 117 ? 5.164 -9.666 -11.414 1.00 96.94 117 LYS A C 1
ATOM 957 O O . LYS A 1 117 ? 6.239 -9.251 -11.815 1.00 96.94 117 LYS A O 1
ATOM 962 N N . ASP A 1 118 ? 4.019 -9.289 -11.975 1.00 98.00 118 ASP A N 1
ATOM 963 C CA . ASP A 1 118 ? 3.969 -8.353 -13.102 1.00 98.00 118 ASP A CA 1
ATOM 964 C C . ASP A 1 118 ? 4.554 -6.982 -12.746 1.00 98.00 118 ASP A C 1
ATOM 966 O O . ASP A 1 118 ? 5.240 -6.360 -13.556 1.00 98.00 118 ASP A O 1
ATOM 970 N N . PHE A 1 119 ? 4.276 -6.495 -11.536 1.00 98.06 119 PHE A N 1
ATOM 971 C CA . PHE A 1 119 ? 4.775 -5.203 -11.095 1.00 98.06 119 PHE A CA 1
ATOM 972 C C . PHE A 1 119 ? 6.279 -5.239 -10.812 1.00 98.06 119 PHE A C 1
ATOM 974 O O . PHE A 1 119 ? 6.950 -4.244 -11.083 1.00 98.06 119 PHE A O 1
ATOM 981 N N . VAL A 1 120 ? 6.836 -6.366 -10.336 1.00 96.50 120 VAL A N 1
ATOM 982 C CA . VAL A 1 120 ? 8.281 -6.461 -10.072 1.00 96.50 120 VAL A CA 1
ATOM 983 C C . VAL A 1 120 ? 9.117 -6.226 -11.323 1.00 96.50 120 VAL A C 1
ATOM 985 O O . VAL A 1 120 ? 10.116 -5.521 -11.244 1.00 96.50 120 VAL A O 1
ATOM 988 N N . GLU A 1 121 ? 8.679 -6.714 -12.483 1.00 96.50 121 GLU A N 1
ATOM 989 C CA . GLU A 1 121 ? 9.403 -6.533 -13.747 1.00 96.50 121 GLU A CA 1
ATOM 990 C C . GLU A 1 121 ? 9.551 -5.047 -14.097 1.00 96.50 121 GLU A C 1
ATOM 992 O O . GLU A 1 121 ? 10.583 -4.594 -14.590 1.00 96.50 121 GLU A O 1
ATOM 997 N N . ILE A 1 122 ? 8.531 -4.259 -13.762 1.00 97.38 122 ILE A N 1
ATOM 998 C CA . ILE A 1 122 ? 8.503 -2.813 -13.977 1.00 97.38 122 ILE A CA 1
ATOM 999 C C . ILE A 1 122 ? 9.410 -2.112 -12.968 1.00 97.38 122 ILE A C 1
ATOM 1001 O O . ILE A 1 122 ? 10.183 -1.234 -13.346 1.00 97.38 122 ILE A O 1
ATOM 1005 N N . LEU A 1 123 ? 9.358 -2.516 -11.695 1.00 96.75 123 LEU A N 1
ATOM 1006 C CA . LEU A 1 123 ? 10.234 -1.975 -10.654 1.00 96.75 123 LEU A CA 1
ATOM 1007 C C . LEU A 1 123 ? 11.713 -2.243 -10.974 1.00 96.75 123 LEU A C 1
ATOM 1009 O O . LEU A 1 123 ? 12.525 -1.326 -10.909 1.00 96.75 123 LEU A O 1
ATOM 1013 N N . LYS A 1 124 ? 12.059 -3.453 -11.422 1.00 95.12 124 LYS A N 1
ATOM 1014 C CA . LYS A 1 124 ? 13.412 -3.783 -11.896 1.00 95.12 124 LYS A CA 1
ATOM 1015 C C . LYS A 1 124 ? 13.831 -2.922 -13.082 1.00 95.12 124 LYS A C 1
ATOM 1017 O O . LYS A 1 124 ? 14.961 -2.442 -13.139 1.00 95.12 124 LYS A O 1
ATOM 1022 N N . LYS A 1 125 ? 12.914 -2.669 -14.022 1.00 95.38 125 LYS A N 1
ATOM 1023 C CA . LYS A 1 125 ? 13.197 -1.802 -15.170 1.00 95.38 125 LYS A CA 1
ATOM 1024 C C . LYS A 1 125 ? 13.490 -0.361 -14.750 1.00 95.38 125 LYS A C 1
ATOM 1026 O O . LYS A 1 125 ? 14.420 0.233 -15.293 1.00 95.38 125 LYS A O 1
ATOM 1031 N N . ILE A 1 126 ? 12.749 0.181 -13.783 1.00 93.81 126 ILE A N 1
ATOM 1032 C CA . ILE A 1 126 ? 13.046 1.490 -13.177 1.00 93.81 126 ILE A CA 1
ATOM 1033 C C . ILE A 1 126 ? 14.435 1.466 -12.533 1.00 93.81 126 ILE A C 1
ATOM 1035 O O . ILE A 1 126 ? 15.230 2.372 -12.758 1.00 93.81 126 ILE A O 1
ATOM 1039 N N . GLU A 1 127 ? 14.745 0.406 -11.789 1.00 91.88 127 GLU A N 1
ATOM 1040 C CA . GLU A 1 127 ? 16.007 0.272 -11.058 1.00 91.88 127 GLU A CA 1
ATOM 1041 C C . GLU A 1 127 ? 17.231 0.082 -11.968 1.00 91.88 127 GLU A C 1
ATOM 1043 O O . GLU A 1 127 ? 18.356 0.418 -11.600 1.00 91.88 127 GLU A O 1
ATOM 1048 N N . SER A 1 128 ? 17.020 -0.397 -13.196 1.00 91.06 128 SER A N 1
ATOM 1049 C CA . SER A 1 128 ? 18.070 -0.470 -14.217 1.00 91.06 128 SER A CA 1
ATOM 1050 C C . SER A 1 128 ? 18.514 0.903 -14.747 1.00 91.06 128 SER A C 1
ATOM 1052 O O . SER A 1 128 ? 19.554 1.000 -15.405 1.00 91.06 128 SER A O 1
ATOM 1054 N N . ASP A 1 129 ? 17.760 1.972 -14.466 1.00 92.38 129 ASP A N 1
ATOM 1055 C CA . ASP A 1 129 ? 18.096 3.330 -14.883 1.00 92.38 129 ASP A CA 1
ATOM 1056 C C . ASP A 1 129 ? 19.169 3.957 -13.987 1.00 92.38 129 ASP A C 1
ATOM 1058 O O . ASP A 1 129 ? 18.920 4.296 -12.834 1.00 92.38 129 ASP A O 1
ATOM 1062 N N . ILE A 1 130 ? 20.362 4.196 -14.535 1.00 87.00 130 ILE A N 1
ATOM 1063 C CA . ILE A 1 130 ? 21.512 4.700 -13.763 1.00 87.00 130 ILE A CA 1
ATOM 1064 C C . ILE A 1 130 ? 21.225 6.054 -13.090 1.00 87.00 130 ILE A C 1
ATOM 1066 O O . ILE A 1 130 ? 21.738 6.311 -12.002 1.00 87.00 130 ILE A O 1
ATOM 1070 N N . LYS A 1 131 ? 20.434 6.935 -13.720 1.00 88.00 131 LYS A N 1
ATOM 1071 C CA . LYS A 1 131 ? 20.184 8.292 -13.200 1.00 88.00 131 LYS A CA 1
ATOM 1072 C C . LYS A 1 131 ? 19.172 8.293 -12.056 1.00 88.00 131 LYS A C 1
ATOM 1074 O O . LYS A 1 131 ? 19.277 9.124 -11.161 1.00 88.00 131 LYS A O 1
ATOM 1079 N N . ASN A 1 132 ? 18.182 7.406 -12.118 1.00 82.31 132 ASN A N 1
ATOM 1080 C CA . ASN A 1 132 ? 17.039 7.388 -11.205 1.00 82.31 132 ASN A CA 1
ATOM 1081 C C . ASN A 1 132 ? 17.062 6.215 -10.215 1.00 82.31 132 ASN A C 1
ATOM 1083 O O . ASN A 1 132 ? 16.132 6.079 -9.411 1.00 82.31 132 ASN A O 1
ATOM 1087 N N . LYS A 1 133 ? 18.114 5.394 -10.278 1.00 81.94 133 LYS A N 1
ATOM 1088 C CA . LYS A 1 133 ? 18.356 4.237 -9.424 1.00 81.94 133 LYS A CA 1
ATOM 1089 C C . LYS A 1 133 ? 18.054 4.538 -7.949 1.00 81.94 133 LYS A C 1
ATOM 1091 O O . LYS A 1 133 ? 18.474 5.574 -7.428 1.00 81.94 133 LYS A O 1
ATOM 1096 N N . GLY A 1 134 ? 17.279 3.675 -7.294 1.00 80.25 134 GLY A N 1
ATOM 1097 C CA . GLY A 1 134 ? 16.883 3.799 -5.891 1.00 80.25 134 GLY A CA 1
ATOM 1098 C C . GLY A 1 134 ? 15.863 4.901 -5.579 1.00 80.25 134 GLY A C 1
ATOM 1099 O O . GLY A 1 134 ? 15.158 4.797 -4.585 1.00 80.25 134 GLY A O 1
ATOM 1100 N N . THR A 1 135 ? 15.685 5.934 -6.409 1.00 89.00 135 THR A N 1
ATOM 1101 C CA . THR A 1 135 ? 14.825 7.081 -6.048 1.00 89.00 135 THR A CA 1
ATOM 1102 C C . THR A 1 135 ? 13.341 6.714 -6.101 1.00 89.00 135 THR A C 1
ATOM 1104 O O . THR A 1 135 ? 12.623 6.803 -5.107 1.00 89.00 135 THR A O 1
ATOM 1107 N N . TRP A 1 136 ? 12.876 6.238 -7.257 1.00 92.56 136 TRP A N 1
ATOM 1108 C CA . TRP A 1 136 ? 11.461 5.908 -7.452 1.00 92.56 136 TRP A CA 1
ATOM 1109 C C . TRP A 1 136 ? 11.018 4.683 -6.656 1.00 92.56 136 TRP A C 1
ATOM 1111 O O . TRP A 1 136 ? 9.883 4.641 -6.182 1.00 92.56 136 TRP A O 1
ATOM 1121 N N . ILE A 1 137 ? 11.904 3.699 -6.493 1.00 94.06 137 ILE A N 1
ATOM 1122 C CA . ILE A 1 137 ? 11.622 2.512 -5.683 1.00 94.06 137 ILE A CA 1
ATOM 1123 C C . ILE A 1 137 ? 11.414 2.908 -4.220 1.00 94.06 137 ILE A C 1
ATOM 1125 O O . ILE A 1 137 ? 10.411 2.508 -3.626 1.00 94.06 137 ILE A O 1
ATOM 1129 N N . ILE A 1 138 ? 12.295 3.748 -3.664 1.00 94.69 138 ILE A N 1
ATOM 1130 C CA . ILE A 1 138 ? 12.153 4.263 -2.297 1.00 94.69 138 ILE A CA 1
ATOM 1131 C C . ILE A 1 138 ? 10.854 5.063 -2.152 1.00 94.69 138 ILE A C 1
ATOM 1133 O O . ILE A 1 138 ? 10.092 4.795 -1.224 1.00 94.69 138 ILE A O 1
ATOM 1137 N N . ASP A 1 139 ? 10.549 5.980 -3.075 1.00 95.06 139 ASP A N 1
ATOM 1138 C CA . ASP A 1 139 ? 9.326 6.793 -3.018 1.00 95.06 139 ASP A CA 1
ATOM 1139 C C . ASP A 1 139 ? 8.051 5.934 -3.032 1.00 95.06 139 ASP A C 1
ATOM 1141 O O . ASP A 1 139 ? 7.140 6.144 -2.225 1.00 95.06 139 ASP A O 1
ATOM 1145 N N . ILE A 1 140 ? 7.987 4.928 -3.913 1.00 96.62 140 ILE A N 1
ATOM 1146 C CA . ILE A 1 140 ? 6.852 3.998 -3.994 1.00 96.62 140 ILE A CA 1
ATOM 1147 C C . ILE A 1 140 ? 6.712 3.207 -2.688 1.00 96.62 140 ILE A C 1
ATOM 1149 O O . ILE A 1 140 ? 5.618 3.144 -2.119 1.00 96.62 140 ILE A O 1
ATOM 1153 N N . MET A 1 141 ? 7.801 2.614 -2.195 1.00 96.25 141 MET A N 1
ATOM 1154 C CA . MET A 1 141 ? 7.771 1.766 -0.999 1.00 96.25 141 MET A CA 1
ATOM 1155 C C . MET A 1 141 ? 7.419 2.578 0.253 1.00 96.25 141 MET A C 1
ATOM 1157 O O . MET A 1 141 ? 6.544 2.171 1.023 1.00 96.25 141 MET A O 1
ATOM 1161 N N . ASN A 1 142 ? 8.010 3.766 0.409 1.00 93.81 142 ASN A N 1
ATOM 1162 C CA . ASN A 1 142 ? 7.741 4.667 1.527 1.00 93.81 142 ASN A CA 1
ATOM 1163 C C . ASN A 1 142 ? 6.310 5.199 1.522 1.00 93.81 142 ASN A C 1
ATOM 1165 O O . ASN A 1 142 ? 5.730 5.355 2.593 1.00 93.81 142 ASN A O 1
ATOM 1169 N N . ALA A 1 143 ? 5.715 5.448 0.353 1.00 96.12 143 ALA A N 1
ATOM 1170 C CA . ALA A 1 143 ? 4.315 5.846 0.263 1.00 96.12 143 ALA A CA 1
ATOM 1171 C C . ALA A 1 143 ? 3.370 4.688 0.632 1.00 96.12 143 ALA A C 1
ATOM 1173 O O . ALA A 1 143 ? 2.393 4.865 1.363 1.00 96.12 143 ALA A O 1
ATOM 1174 N N . VAL A 1 144 ? 3.646 3.484 0.136 1.00 96.44 144 VAL A N 1
ATOM 1175 C CA . VAL A 1 144 ? 2.690 2.373 0.187 1.00 96.44 144 VAL A CA 1
ATOM 1176 C C . VAL A 1 144 ? 2.744 1.603 1.509 1.00 96.44 144 VAL A C 1
ATOM 1178 O O . VAL A 1 144 ? 1.694 1.278 2.066 1.00 96.44 144 VAL A O 1
ATOM 1181 N N . ILE A 1 145 ? 3.936 1.318 2.039 1.00 97.50 145 ILE A N 1
ATOM 1182 C CA . ILE A 1 145 ? 4.089 0.454 3.219 1.00 97.50 145 ILE A CA 1
ATOM 1183 C C . ILE A 1 145 ? 3.521 1.137 4.466 1.00 97.50 145 ILE A C 1
ATOM 1185 O O . ILE A 1 145 ? 2.616 0.602 5.106 1.00 97.50 145 ILE A O 1
ATOM 1189 N N . GLY A 1 146 ? 4.024 2.327 4.800 1.00 95.00 146 GLY A N 1
ATOM 1190 C CA . GLY A 1 146 ? 3.641 3.046 6.016 1.00 95.00 146 GLY A CA 1
ATOM 1191 C C . GLY A 1 146 ? 2.319 3.814 5.866 1.00 95.00 146 GLY A C 1
ATOM 1192 O O . GLY A 1 146 ? 1.308 3.440 6.470 1.00 95.00 146 GLY A O 1
ATOM 1193 N N . PRO A 1 147 ? 2.302 4.899 5.071 1.00 94.88 147 PRO A N 1
ATOM 1194 C CA . PRO A 1 147 ? 1.152 5.782 4.939 1.00 94.88 147 PRO A CA 1
ATOM 1195 C C . PRO A 1 147 ? -0.129 5.091 4.477 1.00 94.88 147 PRO A C 1
ATOM 1197 O O . PRO A 1 147 ? -1.188 5.392 5.027 1.00 94.88 147 PRO A O 1
ATOM 1200 N N . LEU A 1 148 ? -0.044 4.178 3.501 1.00 95.50 148 LEU A N 1
ATOM 1201 C CA . LEU A 1 148 ? -1.224 3.518 2.942 1.00 95.50 148 LEU A CA 1
ATOM 1202 C C . LEU A 1 148 ? -1.624 2.261 3.719 1.00 95.50 148 LEU A C 1
ATOM 1204 O O . LEU A 1 148 ? -2.721 2.213 4.275 1.00 95.50 148 LEU A O 1
ATOM 1208 N N . GLN A 1 149 ? -0.783 1.223 3.717 1.00 96.12 149 GLN A N 1
ATOM 1209 C CA . GLN A 1 149 ? -1.207 -0.095 4.188 1.00 96.12 149 GLN A CA 1
ATOM 1210 C C . GLN A 1 149 ? -1.088 -0.249 5.709 1.00 96.12 149 GLN A C 1
ATOM 1212 O O . GLN A 1 149 ? -2.046 -0.699 6.337 1.00 96.12 149 GLN A O 1
ATOM 1217 N N . PHE A 1 150 ? 0.032 0.147 6.322 1.00 96.31 150 PHE A N 1
ATOM 1218 C CA . PHE A 1 150 ? 0.209 0.019 7.773 1.00 96.31 150 PHE A CA 1
ATOM 1219 C C . PHE A 1 150 ? -0.838 0.826 8.541 1.00 96.31 150 PHE A C 1
ATOM 1221 O O . PHE A 1 150 ? -1.496 0.301 9.438 1.00 96.31 150 PHE A O 1
ATOM 1228 N N . ASN A 1 151 ? -1.047 2.090 8.164 1.00 95.88 151 ASN A N 1
ATOM 1229 C CA . ASN A 1 151 ? -2.044 2.935 8.820 1.00 95.88 151 ASN A CA 1
ATOM 1230 C C . ASN A 1 151 ? -3.473 2.411 8.638 1.00 95.88 151 ASN A C 1
ATOM 1232 O O . ASN A 1 151 ? -4.271 2.477 9.572 1.00 95.88 151 ASN A O 1
ATOM 1236 N N . PHE A 1 152 ? -3.791 1.857 7.466 1.00 93.19 152 PHE A N 1
ATOM 1237 C CA . PHE A 1 152 ? -5.067 1.191 7.239 1.00 93.19 152 PHE A CA 1
ATOM 1238 C C . PHE A 1 152 ? -5.260 0.004 8.186 1.00 93.19 152 PHE A C 1
ATOM 1240 O O . PHE A 1 152 ? -6.265 -0.052 8.888 1.00 93.19 152 PHE A O 1
ATOM 1247 N N . GLU A 1 153 ? -4.290 -0.908 8.268 1.00 94.38 153 GLU A N 1
ATOM 1248 C CA . GLU A 1 153 ? -4.372 -2.057 9.177 1.00 94.38 153 GLU A CA 1
ATOM 1249 C C . GLU A 1 153 ? -4.448 -1.627 10.639 1.00 94.38 153 GLU A C 1
ATOM 1251 O O . GLU A 1 153 ? -5.223 -2.189 11.408 1.00 94.38 153 GLU A O 1
ATOM 1256 N N . LYS A 1 154 ? -3.710 -0.581 11.020 1.00 95.38 154 LYS A N 1
ATOM 1257 C CA . LYS A 1 154 ? -3.780 0.006 12.359 1.00 95.38 154 LYS A CA 1
ATOM 1258 C C . LYS A 1 154 ? -5.183 0.526 12.681 1.00 95.38 154 LYS A C 1
ATOM 1260 O O . LYS A 1 154 ? -5.674 0.283 13.781 1.00 95.38 154 LYS A O 1
ATOM 1265 N N . VAL A 1 155 ? -5.829 1.223 11.743 1.00 93.94 155 VAL A N 1
ATOM 1266 C CA . VAL A 1 155 ? -7.217 1.690 11.895 1.00 93.94 155 VAL A CA 1
ATOM 1267 C C . VAL A 1 155 ? -8.177 0.512 12.051 1.00 93.94 155 VAL A C 1
ATOM 1269 O O . VAL A 1 155 ? -9.017 0.540 12.946 1.00 93.94 155 VAL A O 1
ATOM 1272 N N . ILE A 1 156 ? -8.041 -0.525 11.222 1.00 89.38 156 ILE A N 1
ATOM 1273 C CA . ILE A 1 156 ? -8.914 -1.704 11.267 1.00 89.38 156 ILE A CA 1
ATOM 1274 C C . ILE A 1 156 ? -8.769 -2.443 12.595 1.00 89.38 156 ILE A C 1
ATOM 1276 O O . ILE A 1 156 ? -9.772 -2.612 13.283 1.00 89.38 156 ILE A O 1
ATOM 1280 N N . ASN A 1 157 ? -7.541 -2.761 13.015 1.00 91.12 157 ASN A N 1
ATOM 1281 C CA . ASN A 1 157 ? -7.296 -3.416 14.303 1.00 91.12 157 ASN A CA 1
ATOM 1282 C C . ASN A 1 157 ? -7.881 -2.585 15.454 1.00 91.12 157 ASN A C 1
ATOM 1284 O O . ASN A 1 157 ? -8.547 -3.113 16.338 1.00 91.12 157 ASN A O 1
ATOM 1288 N N . LYS A 1 158 ? -7.694 -1.257 15.420 1.00 92.50 158 LYS A N 1
ATOM 1289 C CA . LYS A 1 158 ? -8.204 -0.371 16.468 1.00 92.50 158 LYS A CA 1
ATOM 1290 C C . LYS A 1 158 ? -9.733 -0.353 16.527 1.00 92.50 158 LYS A C 1
ATOM 1292 O O . LYS A 1 158 ? -10.297 -0.284 17.620 1.00 92.50 158 LYS A O 1
ATOM 1297 N N . LEU A 1 159 ? -10.404 -0.403 15.378 1.00 88.88 159 LEU A N 1
ATOM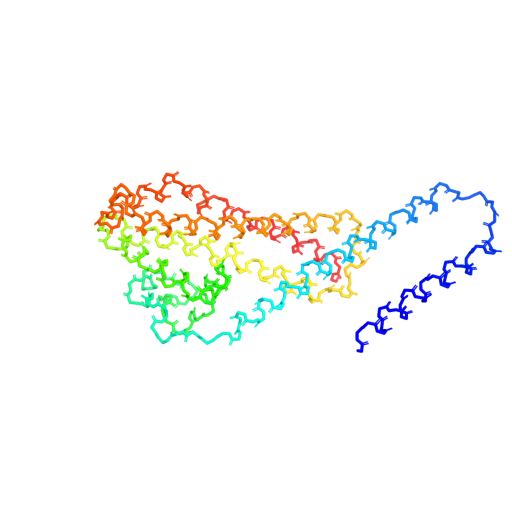 1298 C CA . LEU A 1 159 ? -11.860 -0.500 15.321 1.00 88.88 159 LEU A CA 1
ATOM 1299 C C . LEU A 1 159 ? -12.361 -1.865 15.815 1.00 88.88 159 LEU A C 1
ATOM 1301 O O . LEU A 1 159 ? -13.359 -1.905 16.527 1.00 88.88 159 LEU A O 1
ATOM 1305 N N . GLU A 1 160 ? -11.674 -2.960 15.481 1.00 86.19 160 GLU A N 1
ATOM 1306 C CA . GLU A 1 160 ? -12.012 -4.308 15.960 1.00 86.19 160 GLU A CA 1
ATOM 1307 C C . GLU A 1 160 ? -11.853 -4.430 17.480 1.00 86.19 160 GLU A C 1
ATOM 1309 O O . GLU A 1 160 ? -12.776 -4.871 18.164 1.00 86.19 160 GLU A O 1
ATOM 1314 N N . GLU A 1 161 ? -10.734 -3.949 18.030 1.00 89.44 161 GLU A N 1
ATOM 1315 C CA . GLU A 1 161 ? -10.470 -3.911 19.477 1.00 89.44 161 GLU A CA 1
ATOM 1316 C C . GLU A 1 161 ? -11.543 -3.138 20.259 1.00 89.44 161 GLU A C 1
ATOM 1318 O O . GLU A 1 161 ? -11.794 -3.428 21.428 1.00 89.44 161 GLU A O 1
ATOM 1323 N N . ASN A 1 162 ? -12.174 -2.143 19.626 1.00 88.81 162 ASN A N 1
ATOM 1324 C CA . ASN A 1 162 ? -13.168 -1.271 20.253 1.00 88.81 162 ASN A CA 1
ATOM 1325 C C . ASN A 1 162 ? -14.594 -1.530 19.754 1.00 88.81 162 ASN A C 1
ATOM 1327 O O . ASN A 1 162 ? -15.482 -0.750 20.090 1.00 88.81 162 ASN A O 1
ATOM 1331 N N . GLN A 1 163 ? -14.839 -2.611 18.998 1.00 84.38 163 GLN A N 1
ATOM 1332 C CA . GLN A 1 163 ? -16.125 -2.857 18.336 1.00 84.38 163 GLN A CA 1
ATOM 1333 C C . GLN A 1 163 ? -17.302 -2.794 19.322 1.00 84.38 163 GLN A C 1
ATOM 1335 O O . GLN A 1 163 ? -18.292 -2.120 19.058 1.00 84.38 163 GLN A O 1
ATOM 1340 N N . GLY A 1 164 ? -17.168 -3.442 20.483 1.00 83.62 164 GLY A N 1
ATOM 1341 C CA . GLY A 1 164 ? -18.206 -3.475 21.521 1.00 83.62 164 GLY A CA 1
ATOM 1342 C C . GLY A 1 164 ? -18.347 -2.198 22.353 1.00 83.62 164 GLY A C 1
ATOM 1343 O O . GLY A 1 164 ? -19.040 -2.234 23.361 1.00 83.62 164 GLY A O 1
ATOM 1344 N N . ASN A 1 165 ? -17.633 -1.128 21.993 1.00 87.81 165 ASN A N 1
ATOM 1345 C CA . ASN A 1 165 ? -17.701 0.184 22.633 1.00 87.81 165 ASN A CA 1
ATOM 1346 C C . ASN A 1 165 ? -18.011 1.307 21.625 1.00 87.81 165 ASN A C 1
ATOM 1348 O O . ASN A 1 165 ? -18.096 2.469 22.028 1.00 87.81 165 ASN A O 1
ATOM 1352 N N . LEU A 1 166 ? -18.147 1.007 20.324 1.00 85.19 166 LEU A N 1
ATOM 1353 C CA . LEU A 1 166 ? -18.365 2.025 19.287 1.00 85.19 166 LEU A CA 1
ATOM 1354 C C . LEU A 1 166 ? -19.672 2.795 19.503 1.00 85.19 166 LEU A C 1
ATOM 1356 O O . LEU A 1 166 ? -19.758 3.965 19.141 1.00 85.19 166 LEU A O 1
ATOM 1360 N N . GLU A 1 167 ? -20.670 2.189 20.146 1.00 83.81 167 GLU A N 1
ATOM 1361 C CA . GLU A 1 167 ? -21.936 2.834 20.496 1.00 83.81 167 GLU A CA 1
ATOM 1362 C C . GLU A 1 167 ? -21.795 3.971 21.521 1.00 83.81 167 GLU A C 1
ATOM 1364 O O . GLU A 1 167 ? -22.731 4.751 21.695 1.00 83.81 167 GLU A O 1
ATOM 1369 N N . LYS A 1 168 ? -20.637 4.087 22.186 1.00 90.12 168 LYS A N 1
ATOM 1370 C CA . LYS A 1 168 ? -20.315 5.204 23.087 1.00 90.12 168 LYS A CA 1
ATOM 1371 C C . LYS A 1 168 ? -19.905 6.473 22.336 1.00 90.12 168 LYS A C 1
ATOM 1373 O O . LYS A 1 168 ? -19.887 7.546 22.937 1.00 90.12 168 LYS A O 1
ATOM 1378 N N . LEU A 1 169 ? -19.557 6.368 21.052 1.00 88.06 169 LEU A N 1
ATOM 1379 C CA . LEU A 1 169 ? -19.240 7.526 20.218 1.00 88.06 169 LEU A CA 1
ATOM 1380 C C . LEU A 1 169 ? -20.504 8.310 19.866 1.00 88.06 169 LEU A C 1
ATOM 1382 O O . LEU A 1 169 ? -21.598 7.757 19.736 1.00 88.06 169 LEU A O 1
ATOM 1386 N N . SER A 1 170 ? -20.344 9.619 19.663 1.00 89.38 170 SER A N 1
ATOM 1387 C CA . SER A 1 170 ? -21.429 10.438 19.128 1.00 89.38 170 SER A CA 1
ATOM 1388 C C . SER A 1 170 ? -21.772 10.021 17.692 1.00 89.38 170 SER A C 1
ATOM 1390 O O . SER A 1 170 ? -20.942 9.468 16.967 1.00 89.38 170 SER A O 1
ATOM 1392 N N . LEU A 1 171 ? -22.998 10.320 17.251 1.00 82.94 171 LEU A N 1
ATOM 1393 C CA . LEU A 1 171 ? -23.411 10.067 15.867 1.00 82.94 171 LEU A CA 1
ATOM 1394 C C . LEU A 1 171 ? -22.484 10.761 14.858 1.00 82.94 171 LEU A C 1
ATOM 1396 O O . LEU A 1 171 ? -22.168 10.187 13.816 1.00 82.94 171 LEU A O 1
ATOM 1400 N N . ASP A 1 172 ? -22.034 11.973 15.179 1.00 87.94 172 ASP A N 1
ATOM 1401 C CA . ASP A 1 172 ? -21.132 12.743 14.325 1.00 87.94 172 ASP A CA 1
ATOM 1402 C C . ASP A 1 172 ? -19.740 12.107 14.260 1.00 87.94 172 ASP A C 1
ATOM 1404 O O . ASP A 1 172 ? -19.186 11.976 13.170 1.00 87.94 172 ASP A O 1
ATOM 1408 N N . ASP A 1 173 ? -19.218 11.600 15.383 1.00 91.62 173 ASP A N 1
ATOM 1409 C CA . ASP A 1 173 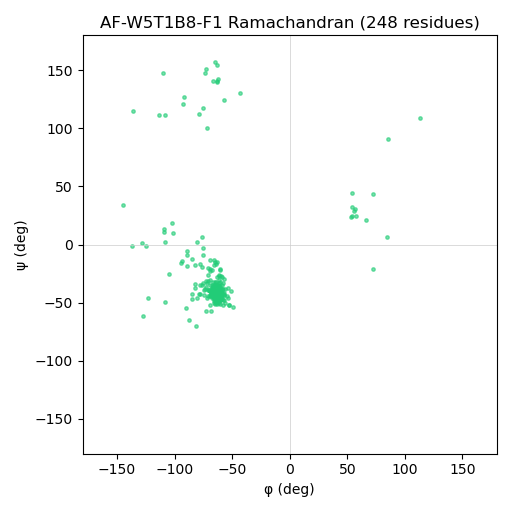? -17.954 10.855 15.399 1.00 91.62 173 ASP A CA 1
ATOM 1410 C C . ASP A 1 173 ? -18.054 9.560 14.573 1.00 91.62 173 ASP A C 1
ATOM 1412 O O . ASP A 1 173 ? -17.156 9.256 13.789 1.00 91.62 173 ASP A O 1
ATOM 1416 N N . LEU A 1 174 ? -19.158 8.810 14.688 1.00 85.75 174 LEU A N 1
ATOM 1417 C CA . LEU A 1 174 ? -19.388 7.594 13.894 1.00 85.75 174 LEU A CA 1
ATOM 1418 C C . LEU A 1 174 ? -19.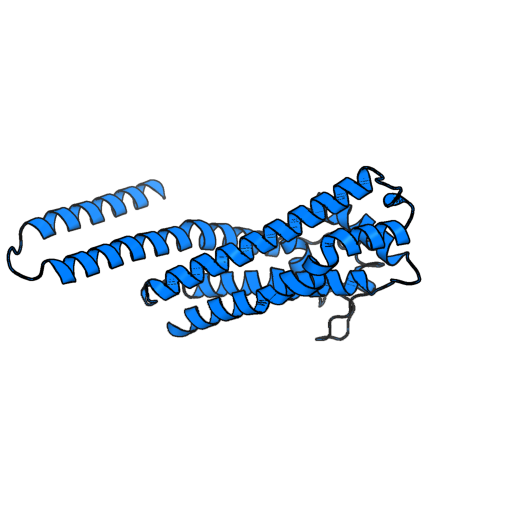470 7.893 12.390 1.00 85.75 174 LEU A C 1
ATOM 1420 O O . LEU A 1 174 ? -18.908 7.157 11.573 1.00 85.75 174 LEU A O 1
ATOM 1424 N N . ARG A 1 175 ? -20.148 8.984 12.013 1.00 85.12 175 ARG A N 1
ATOM 1425 C CA . ARG A 1 175 ? -20.215 9.463 10.623 1.00 85.12 175 ARG A CA 1
ATOM 1426 C C . ARG A 1 175 ? -18.842 9.878 10.110 1.00 85.12 175 ARG A C 1
ATOM 1428 O O . ARG A 1 175 ? -18.493 9.540 8.978 1.00 85.12 175 ARG A O 1
ATOM 1435 N N . GLU A 1 176 ? -18.062 10.568 10.936 1.00 91.81 176 GLU A N 1
ATOM 1436 C CA . GLU A 1 176 ? -16.717 11.004 10.578 1.00 91.81 176 GLU A CA 1
ATOM 1437 C C . GLU A 1 176 ? -15.772 9.808 10.386 1.00 91.81 176 GLU A C 1
ATOM 1439 O O . GLU A 1 176 ? -15.095 9.737 9.359 1.00 91.81 176 GLU A O 1
ATOM 1444 N N . ILE A 1 177 ? -15.799 8.817 11.288 1.00 90.38 177 ILE A N 1
ATOM 1445 C CA . ILE A 1 177 ? -15.050 7.559 11.132 1.00 90.38 177 ILE A CA 1
ATOM 1446 C C . ILE A 1 177 ? -15.417 6.877 9.814 1.00 90.38 177 ILE A C 1
ATOM 1448 O O . ILE A 1 177 ? -14.524 6.534 9.040 1.00 90.38 177 ILE A O 1
ATOM 1452 N N . LYS A 1 178 ? -16.716 6.708 9.532 1.00 84.88 178 LYS A N 1
ATOM 1453 C CA . LYS A 1 178 ? -17.184 6.064 8.298 1.00 84.88 178 LYS A CA 1
ATOM 1454 C C . LYS A 1 178 ? -16.658 6.788 7.055 1.00 84.88 178 LYS A C 1
ATOM 1456 O O . LYS A 1 178 ? -16.050 6.154 6.198 1.00 84.88 178 LYS A O 1
ATOM 1461 N N . SER A 1 179 ? -16.846 8.106 6.977 1.00 87.19 179 SER A N 1
ATOM 1462 C CA . SER A 1 179 ? -16.421 8.905 5.820 1.00 87.19 179 SER A CA 1
ATOM 1463 C C . SER A 1 179 ? -14.905 8.844 5.594 1.00 87.19 179 SER A C 1
ATOM 1465 O O . SER A 1 179 ? -14.444 8.683 4.465 1.00 87.19 179 SER A O 1
ATOM 1467 N N . LYS A 1 180 ? -14.112 8.925 6.666 1.00 93.38 180 LYS A N 1
ATOM 1468 C CA . LYS A 1 180 ? -12.644 8.859 6.593 1.00 93.38 180 LYS A CA 1
ATOM 1469 C C . LYS A 1 180 ? -12.150 7.463 6.208 1.00 93.38 180 LYS A C 1
ATOM 1471 O O . LYS A 1 180 ? -11.133 7.314 5.537 1.00 93.38 180 LYS A O 1
ATOM 1476 N N . LEU A 1 181 ? -12.885 6.427 6.586 1.00 88.25 181 LEU A N 1
ATOM 1477 C CA . LEU A 1 181 ? -12.570 5.055 6.218 1.00 88.25 181 LEU A CA 1
ATOM 1478 C C . LEU A 1 181 ? -12.877 4.765 4.741 1.00 88.25 181 LEU A C 1
ATOM 1480 O O . LEU A 1 181 ? -12.079 4.108 4.072 1.00 88.25 181 LEU A O 1
ATOM 1484 N N . GLU A 1 182 ? -13.968 5.323 4.210 1.00 84.69 182 GLU A N 1
ATOM 1485 C CA . GLU A 1 182 ? -14.268 5.329 2.770 1.00 84.69 182 GLU A CA 1
ATOM 1486 C C . GLU A 1 182 ? -13.177 6.068 1.971 1.00 84.69 182 GLU A C 1
ATOM 1488 O O . GLU A 1 182 ? -12.761 5.593 0.914 1.00 84.69 182 GLU A O 1
ATOM 1493 N N . GLU A 1 183 ? -12.648 7.177 2.501 1.00 90.62 183 GLU A N 1
ATOM 1494 C CA . GLU A 1 183 ? -11.518 7.915 1.915 1.00 90.62 183 GLU A CA 1
ATOM 1495 C C . GLU A 1 183 ? -10.251 7.040 1.817 1.00 90.62 183 GLU A C 1
ATOM 1497 O O . GLU A 1 183 ? -9.663 6.923 0.737 1.00 90.62 183 GLU A O 1
ATOM 1502 N N . ILE A 1 184 ? -9.884 6.329 2.893 1.00 88.69 184 ILE A N 1
ATOM 1503 C CA . ILE A 1 184 ? -8.756 5.378 2.877 1.00 88.69 184 ILE A CA 1
ATOM 1504 C C . ILE A 1 184 ? -9.004 4.250 1.863 1.00 88.69 184 ILE A C 1
ATOM 1506 O O . ILE A 1 184 ? -8.113 3.901 1.081 1.00 88.69 184 ILE A O 1
ATOM 1510 N N . GLN A 1 185 ? -10.208 3.668 1.840 1.00 85.81 185 GLN A N 1
ATOM 1511 C CA . GLN A 1 185 ? -10.555 2.591 0.907 1.00 85.81 185 GLN A CA 1
ATOM 1512 C C . GLN A 1 185 ? -10.473 3.047 -0.556 1.00 85.81 185 GLN A C 1
ATOM 1514 O O . GLN A 1 185 ? -9.928 2.322 -1.397 1.00 85.81 185 GLN A O 1
ATOM 1519 N N . LEU A 1 186 ? -10.960 4.254 -0.856 1.00 87.06 186 LEU A N 1
ATOM 1520 C CA . LEU A 1 186 ? -10.871 4.862 -2.180 1.00 87.06 186 LEU A CA 1
ATOM 1521 C C . LEU A 1 186 ? -9.413 5.093 -2.589 1.00 87.06 186 LEU A C 1
ATOM 1523 O O . LEU A 1 186 ? -9.040 4.803 -3.730 1.00 87.06 186 LEU A O 1
ATOM 1527 N N . GLN A 1 187 ? -8.566 5.555 -1.669 1.00 93.25 187 GLN A N 1
ATOM 1528 C CA . GLN A 1 187 ? -7.149 5.769 -1.948 1.00 93.25 187 GLN A CA 1
ATOM 1529 C C . GLN A 1 187 ? -6.404 4.444 -2.193 1.00 93.25 187 GLN A C 1
ATOM 1531 O O . GLN A 1 187 ? -5.613 4.355 -3.136 1.00 93.25 187 GLN A O 1
ATOM 1536 N N . ARG A 1 188 ? -6.720 3.380 -1.437 1.00 90.81 188 ARG A N 1
ATOM 1537 C CA . ARG A 1 188 ? -6.209 2.018 -1.697 1.00 90.81 188 ARG A CA 1
ATOM 1538 C C . ARG A 1 188 ? -6.667 1.485 -3.058 1.00 90.81 188 ARG A C 1
ATOM 1540 O O . ARG A 1 188 ? -5.882 0.868 -3.773 1.00 90.81 188 ARG A O 1
ATOM 1547 N N . LEU A 1 189 ? -7.925 1.722 -3.441 1.00 87.94 189 LEU A N 1
ATOM 1548 C CA . LEU A 1 189 ? -8.432 1.347 -4.766 1.00 87.94 189 LEU A CA 1
ATOM 1549 C C . LEU A 1 189 ? -7.727 2.121 -5.883 1.00 87.94 189 LEU A C 1
ATOM 1551 O O . LEU A 1 189 ? -7.389 1.534 -6.908 1.00 87.94 189 LEU A O 1
ATOM 1555 N N . THR A 1 190 ? -7.495 3.416 -5.676 1.00 92.00 190 THR A N 1
ATOM 1556 C CA . THR A 1 190 ? -6.781 4.277 -6.624 1.00 92.00 190 THR A CA 1
ATOM 1557 C C . THR A 1 190 ? -5.361 3.771 -6.843 1.00 92.00 190 THR A C 1
ATOM 1559 O O . THR A 1 190 ? -4.977 3.573 -7.989 1.00 92.00 190 THR A O 1
ATOM 1562 N N . TRP A 1 191 ? -4.630 3.457 -5.766 1.00 96.19 191 TRP A N 1
ATOM 1563 C CA . TRP A 1 191 ? -3.306 2.834 -5.846 1.00 96.19 191 TRP A CA 1
ATOM 1564 C C . TRP A 1 191 ? -3.317 1.565 -6.709 1.00 96.19 191 TRP A C 1
ATOM 1566 O O . TRP A 1 191 ? -2.567 1.471 -7.678 1.00 96.19 191 TRP A O 1
ATOM 1576 N N . ARG A 1 192 ? -4.229 0.623 -6.430 1.00 91.81 192 ARG A N 1
ATOM 1577 C CA . ARG A 1 192 ? -4.324 -0.626 -7.203 1.00 91.81 192 ARG A CA 1
ATOM 1578 C C . ARG A 1 192 ? -4.629 -0.387 -8.681 1.00 91.81 192 ARG A C 1
ATOM 1580 O O . ARG A 1 192 ? -3.999 -1.008 -9.527 1.00 91.81 192 ARG A O 1
ATOM 1587 N N . LYS A 1 193 ? -5.560 0.521 -8.991 1.00 93.12 193 LYS A N 1
ATOM 1588 C CA . LYS A 1 193 ? -5.897 0.874 -10.379 1.00 93.12 193 LYS A CA 1
ATOM 1589 C C . LYS A 1 193 ? -4.724 1.528 -11.107 1.00 93.12 193 LYS A C 1
ATOM 1591 O O . LYS A 1 193 ? -4.546 1.283 -12.294 1.00 93.12 193 LYS A O 1
ATOM 1596 N N . SER A 1 194 ? -3.933 2.343 -10.413 1.00 97.31 194 SER A N 1
ATOM 1597 C CA . SER A 1 194 ? -2.714 2.927 -10.971 1.00 97.31 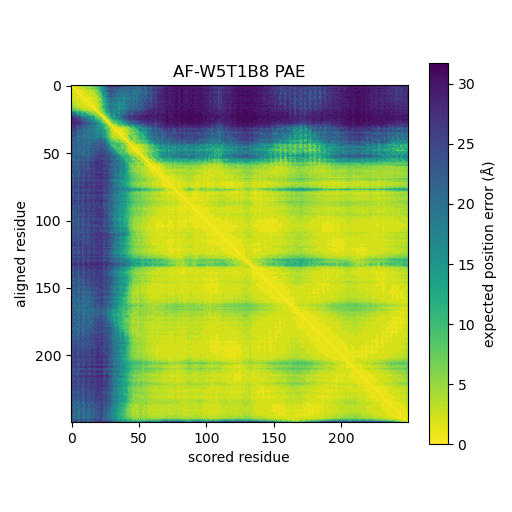194 SER A CA 1
ATOM 1598 C C . SER A 1 194 ? -1.672 1.858 -11.286 1.00 97.31 194 SER A C 1
ATOM 1600 O O . SER A 1 194 ? -1.123 1.871 -12.381 1.00 97.31 194 SER A O 1
ATOM 1602 N N . VAL A 1 195 ? -1.463 0.887 -10.391 1.00 98.06 195 VAL A N 1
ATOM 1603 C CA . VAL A 1 195 ? -0.583 -0.264 -10.660 1.00 98.06 195 VAL A CA 1
ATOM 1604 C C . VAL A 1 195 ? -1.085 -1.075 -11.857 1.00 98.06 195 VAL A C 1
ATOM 1606 O O . VAL A 1 195 ? -0.302 -1.370 -12.754 1.00 98.06 195 VAL A O 1
ATOM 1609 N N . ASP A 1 196 ? -2.390 -1.348 -11.939 1.00 96.12 196 ASP A N 1
ATOM 1610 C CA . ASP A 1 196 ? -2.986 -2.049 -13.086 1.00 96.12 196 ASP A CA 1
ATOM 1611 C C . ASP A 1 196 ? -2.772 -1.288 -14.403 1.00 96.12 196 ASP A C 1
ATOM 1613 O O . ASP A 1 196 ? -2.449 -1.890 -15.426 1.00 96.12 196 ASP A O 1
ATOM 1617 N N . ALA A 1 197 ? -2.908 0.040 -14.383 1.00 97.75 197 ALA A N 1
ATOM 1618 C CA . ALA A 1 197 ? -2.686 0.881 -15.553 1.00 97.75 197 ALA A CA 1
ATOM 1619 C C . ALA A 1 197 ? -1.209 0.914 -15.982 1.00 97.75 197 ALA A C 1
ATOM 1621 O O . ALA A 1 197 ? -0.929 0.844 -17.179 1.00 97.75 197 ALA A O 1
ATOM 1622 N N . ILE A 1 198 ? -0.274 0.971 -15.027 1.00 98.19 198 ILE A N 1
ATOM 1623 C CA . ILE A 1 198 ? 1.171 0.896 -15.293 1.00 98.19 198 ILE A CA 1
ATOM 1624 C C . ILE A 1 198 ? 1.519 -0.463 -15.915 1.00 98.19 198 ILE A C 1
ATOM 1626 O O . ILE A 1 198 ? 2.164 -0.507 -16.963 1.00 98.19 198 ILE A O 1
ATOM 1630 N N . ILE A 1 199 ? 1.028 -1.564 -15.333 1.00 98.44 199 ILE A N 1
ATOM 1631 C CA . ILE A 1 199 ? 1.229 -2.921 -15.864 1.00 98.44 199 ILE A CA 1
ATOM 1632 C C . ILE A 1 199 ? 0.666 -3.045 -17.280 1.00 98.44 199 ILE A C 1
ATOM 1634 O O . ILE A 1 199 ? 1.345 -3.549 -18.175 1.00 98.44 199 ILE A O 1
ATOM 1638 N N . ALA A 1 200 ? -0.556 -2.562 -17.508 1.00 97.94 200 ALA A N 1
ATOM 1639 C CA . ALA A 1 200 ? -1.189 -2.617 -18.819 1.00 97.94 200 ALA A CA 1
ATOM 1640 C C . ALA A 1 200 ? -0.405 -1.815 -19.871 1.00 97.94 200 ALA A C 1
ATOM 1642 O O . ALA A 1 200 ? -0.171 -2.320 -20.968 1.00 97.94 200 ALA A O 1
ATOM 1643 N N . ALA A 1 201 ? 0.039 -0.598 -19.538 1.00 98.00 201 ALA A N 1
ATOM 1644 C CA . ALA A 1 201 ? 0.832 0.233 -20.442 1.00 98.00 201 ALA A CA 1
ATOM 1645 C C . ALA A 1 201 ? 2.178 -0.424 -20.790 1.00 98.00 201 ALA A C 1
ATOM 1647 O O . ALA A 1 201 ? 2.570 -0.430 -21.960 1.00 98.00 201 ALA A O 1
ATOM 1648 N N . TYR A 1 202 ? 2.846 -1.016 -19.792 1.00 98.00 202 TYR A N 1
ATOM 1649 C CA . TYR A 1 202 ? 4.119 -1.713 -19.962 1.00 98.00 202 TYR A CA 1
ATOM 1650 C C . TYR A 1 202 ? 3.966 -2.942 -20.864 1.00 98.00 202 TYR A C 1
ATOM 1652 O O . TYR A 1 202 ? 4.658 -3.066 -21.872 1.00 98.00 202 TYR A O 1
ATOM 1660 N N . LYS A 1 203 ? 2.981 -3.807 -20.585 1.00 97.25 203 LYS A N 1
ATOM 1661 C CA . LYS A 1 203 ? 2.690 -4.997 -21.405 1.00 97.25 203 LYS A CA 1
ATOM 1662 C C . LYS A 1 203 ? 2.269 -4.648 -22.834 1.00 97.25 203 LYS A C 1
ATOM 1664 O O . LYS A 1 203 ? 2.622 -5.364 -23.767 1.00 97.25 203 LYS A O 1
ATOM 1669 N N . ALA A 1 204 ? 1.546 -3.542 -23.016 1.00 97.62 204 ALA A N 1
ATOM 1670 C CA . ALA A 1 204 ? 1.161 -3.034 -24.330 1.00 97.62 204 ALA A CA 1
ATOM 1671 C C . ALA A 1 204 ? 2.316 -2.358 -25.089 1.00 97.62 204 ALA A C 1
ATOM 1673 O O . ALA A 1 204 ? 2.112 -1.921 -26.222 1.00 97.62 204 ALA A O 1
ATOM 1674 N N . LYS A 1 205 ? 3.509 -2.251 -24.481 1.00 96.50 205 LYS A N 1
ATOM 1675 C CA . LYS A 1 205 ? 4.691 -1.591 -25.059 1.00 96.50 205 LYS A CA 1
ATOM 1676 C C . LYS A 1 205 ? 4.402 -0.161 -25.502 1.00 96.50 205 LYS A C 1
ATOM 1678 O O . LYS A 1 205 ? 4.944 0.326 -26.500 1.00 96.50 205 LYS A O 1
ATOM 1683 N N . LYS A 1 206 ? 3.494 0.509 -24.785 1.00 93.94 206 LYS A N 1
ATOM 1684 C CA . LYS A 1 206 ? 3.051 1.858 -25.126 1.00 93.94 206 LYS A CA 1
ATOM 1685 C C . LYS A 1 206 ? 4.276 2.765 -25.175 1.00 93.94 206 LYS A C 1
ATOM 1687 O O . LYS A 1 206 ? 5.026 2.820 -24.212 1.00 93.94 206 LYS A O 1
ATOM 1692 N N . GLU A 1 207 ? 4.491 3.441 -26.301 1.00 93.88 207 GLU A N 1
ATOM 1693 C CA . GLU A 1 207 ? 5.597 4.399 -26.473 1.00 93.88 207 GLU A CA 1
ATOM 1694 C C . GLU A 1 207 ? 6.996 3.819 -26.152 1.00 93.88 207 GLU A C 1
ATOM 1696 O O . GLU A 1 207 ? 7.937 4.560 -25.869 1.00 93.88 207 GLU A O 1
ATOM 1701 N N . SER A 1 208 ? 7.155 2.492 -26.249 1.00 95.38 208 SER A N 1
ATOM 1702 C CA . SER A 1 208 ? 8.397 1.757 -25.954 1.00 95.38 208 SER A CA 1
ATOM 1703 C C . SER A 1 208 ? 8.848 1.775 -24.486 1.00 95.38 208 SER A C 1
ATOM 1705 O O . SER A 1 208 ? 10.019 1.494 -24.216 1.00 95.38 208 SER A O 1
ATOM 1707 N N . ILE A 1 209 ? 7.946 2.052 -23.533 1.00 95.81 209 ILE A N 1
ATOM 1708 C CA . ILE A 1 209 ? 8.269 2.055 -22.091 1.00 95.81 209 ILE A CA 1
ATOM 1709 C C . ILE A 1 209 ? 8.711 0.682 -21.551 1.00 95.81 209 ILE A C 1
ATOM 1711 O O . ILE A 1 209 ? 9.266 0.602 -20.462 1.00 95.81 209 ILE A O 1
ATOM 1715 N N . ASP A 1 210 ? 8.483 -0.408 -22.289 1.00 95.38 210 ASP A N 1
ATOM 1716 C CA . ASP A 1 210 ? 8.976 -1.745 -21.935 1.00 95.38 210 ASP A CA 1
ATOM 1717 C C . ASP A 1 210 ? 10.495 -1.881 -22.112 1.00 95.38 210 ASP A C 1
ATOM 1719 O O . ASP A 1 210 ? 11.173 -2.600 -21.379 1.00 95.38 210 ASP A O 1
ATOM 1723 N N . SER A 1 211 ? 11.048 -1.160 -23.084 1.00 94.44 211 SER A N 1
ATOM 1724 C CA . SER A 1 211 ? 12.457 -1.268 -23.473 1.00 94.44 211 SER A CA 1
ATOM 1725 C C . SER A 1 211 ? 13.315 -0.099 -22.985 1.00 94.44 211 SER A C 1
ATOM 1727 O O . SER A 1 211 ? 14.509 -0.283 -22.745 1.00 94.44 211 SER A O 1
ATOM 1729 N N . ASP A 1 212 ? 12.712 1.066 -22.754 1.00 94.94 212 ASP A N 1
ATOM 1730 C CA . ASP A 1 212 ? 13.385 2.315 -22.397 1.00 94.94 212 ASP A CA 1
ATOM 1731 C C . ASP A 1 212 ? 13.007 2.738 -20.966 1.00 94.94 212 ASP A C 1
ATOM 1733 O O . ASP A 1 212 ? 11.854 3.078 -20.685 1.00 94.94 212 ASP A O 1
ATOM 1737 N N . SER A 1 213 ? 13.979 2.679 -20.050 1.00 94.88 213 SER A N 1
ATOM 1738 C CA . SER A 1 213 ? 13.768 2.987 -18.632 1.00 94.88 213 SER A CA 1
ATOM 1739 C C . SER A 1 213 ? 13.456 4.465 -18.391 1.00 94.88 213 SER A C 1
ATOM 1741 O O . SER A 1 213 ? 12.617 4.772 -17.546 1.00 94.88 213 SER A O 1
ATOM 1743 N N . GLU A 1 214 ? 14.050 5.378 -19.165 1.00 94.25 214 GLU A N 1
ATOM 1744 C CA . GLU A 1 214 ? 13.815 6.819 -19.036 1.00 94.25 214 GLU A CA 1
ATOM 1745 C C . GLU A 1 214 ? 12.373 7.156 -19.447 1.00 94.25 214 GLU A C 1
ATOM 1747 O O . GLU A 1 214 ? 11.671 7.885 -18.742 1.00 94.25 214 GLU A O 1
ATOM 1752 N N . LYS A 1 215 ? 11.868 6.535 -20.522 1.00 95.75 215 LYS A N 1
ATOM 1753 C CA . LYS A 1 215 ? 10.454 6.674 -20.913 1.00 95.75 215 LYS A CA 1
ATOM 1754 C C . LYS A 1 215 ? 9.490 6.068 -19.897 1.00 95.75 215 LYS A C 1
ATOM 1756 O O . LYS A 1 215 ? 8.455 6.674 -19.624 1.00 95.75 215 LYS A O 1
ATOM 1761 N N . LEU A 1 216 ? 9.810 4.904 -19.325 1.00 96.62 216 LEU A N 1
ATOM 1762 C CA . LEU A 1 216 ? 9.001 4.305 -18.259 1.00 96.62 216 LEU A CA 1
ATOM 1763 C C . LEU A 1 216 ? 8.900 5.232 -17.044 1.00 96.62 216 LEU A C 1
ATOM 1765 O O . LEU A 1 216 ? 7.807 5.466 -16.526 1.00 96.62 216 LEU A O 1
ATOM 1769 N N . ILE A 1 217 ? 10.030 5.788 -16.616 1.00 95.06 217 ILE A N 1
ATOM 1770 C CA . ILE A 1 217 ? 10.089 6.717 -15.489 1.00 95.06 217 ILE A CA 1
ATOM 1771 C C . ILE A 1 217 ? 9.288 7.983 -15.790 1.00 95.06 217 ILE A C 1
ATOM 1773 O O . ILE A 1 217 ? 8.508 8.415 -14.943 1.00 95.06 217 ILE A O 1
ATOM 1777 N N . ASN A 1 218 ? 9.406 8.544 -16.996 1.00 95.00 218 ASN A N 1
ATOM 1778 C CA . ASN A 1 218 ? 8.614 9.706 -17.401 1.00 95.00 218 ASN A CA 1
ATOM 1779 C C . ASN A 1 218 ? 7.112 9.398 -17.385 1.00 95.00 218 ASN A C 1
ATOM 1781 O O . ASN A 1 218 ? 6.345 10.160 -16.799 1.00 95.00 218 ASN A O 1
ATOM 1785 N N . HIS A 1 219 ? 6.699 8.240 -17.910 1.00 95.62 219 HIS A N 1
ATOM 1786 C CA . HIS A 1 219 ? 5.307 7.793 -17.854 1.00 95.62 219 HIS A CA 1
ATOM 1787 C C . HIS A 1 219 ? 4.785 7.708 -16.409 1.00 95.62 219 HIS A C 1
ATOM 1789 O O . HIS A 1 219 ? 3.675 8.162 -16.112 1.00 95.62 219 HIS A O 1
ATOM 1795 N N . ILE A 1 220 ? 5.591 7.156 -15.495 1.00 95.19 220 ILE A N 1
ATOM 1796 C CA . ILE A 1 220 ? 5.223 7.045 -14.080 1.00 95.19 220 ILE A CA 1
ATOM 1797 C C . ILE A 1 220 ? 5.168 8.425 -13.412 1.00 95.19 220 ILE A C 1
ATOM 1799 O O . ILE A 1 220 ? 4.227 8.727 -12.674 1.00 95.19 220 ILE A O 1
ATOM 1803 N N . SER A 1 221 ? 6.152 9.273 -13.698 1.00 94.31 221 SER A N 1
ATOM 1804 C CA . SER A 1 221 ? 6.271 10.622 -13.153 1.00 94.31 221 SER A CA 1
ATOM 1805 C C . SER A 1 221 ? 5.085 11.501 -13.556 1.00 94.31 221 SER A C 1
ATOM 1807 O O . SER A 1 221 ? 4.425 12.088 -12.699 1.00 94.31 221 SER A O 1
ATOM 1809 N N . GLU A 1 222 ? 4.744 11.540 -14.843 1.00 95.31 222 GLU A N 1
ATOM 1810 C CA . GLU A 1 222 ? 3.638 12.352 -15.356 1.00 95.31 222 GLU A CA 1
ATOM 1811 C C . GLU A 1 222 ? 2.276 11.864 -14.848 1.00 95.31 222 GLU A C 1
ATOM 1813 O O . GLU A 1 222 ? 1.428 12.670 -14.460 1.00 95.31 222 GLU A O 1
ATOM 1818 N N . GLY A 1 223 ? 2.065 10.543 -14.813 1.00 94.44 223 GLY A N 1
ATOM 1819 C CA . GLY A 1 223 ? 0.775 9.960 -14.443 1.00 94.44 223 GLY A CA 1
ATOM 1820 C C . GLY A 1 223 ? 0.533 9.849 -12.936 1.00 94.44 223 GLY A C 1
ATOM 1821 O O . GLY A 1 223 ? -0.608 9.970 -12.481 1.00 94.44 223 GLY A O 1
ATOM 1822 N N . TYR A 1 224 ? 1.584 9.599 -12.148 1.00 96.25 224 TYR A N 1
ATOM 1823 C CA . TYR A 1 224 ? 1.428 9.064 -10.790 1.00 96.25 224 TYR A CA 1
ATOM 1824 C C . TYR A 1 224 ? 2.328 9.710 -9.732 1.00 96.25 224 TYR A C 1
ATOM 1826 O O . TYR A 1 224 ? 2.159 9.399 -8.553 1.00 96.25 224 TYR A O 1
ATOM 1834 N N . LYS A 1 225 ? 3.203 10.669 -10.073 1.00 96.31 225 LYS A N 1
ATOM 1835 C CA . LYS A 1 225 ? 4.040 11.364 -9.073 1.00 96.31 225 LYS A CA 1
ATOM 1836 C C . LYS A 1 225 ? 3.215 11.951 -7.933 1.00 96.31 225 LYS A C 1
ATOM 1838 O O . LYS A 1 225 ? 3.460 11.642 -6.778 1.00 96.31 225 LYS A O 1
ATOM 1843 N N . ASN A 1 226 ? 2.178 12.727 -8.253 1.00 96.94 226 ASN A N 1
ATOM 1844 C CA . ASN A 1 226 ? 1.310 13.341 -7.243 1.00 96.94 226 ASN A CA 1
ATOM 1845 C C . ASN A 1 226 ? 0.576 12.301 -6.373 1.00 96.94 226 ASN A C 1
ATOM 1847 O O . ASN A 1 226 ? 0.282 12.546 -5.205 1.00 96.94 226 ASN A O 1
ATOM 1851 N N . LEU A 1 227 ? 0.265 11.128 -6.931 1.00 97.06 227 LEU A N 1
ATOM 1852 C CA . LEU A 1 227 ? -0.324 10.035 -6.164 1.00 97.06 227 LEU A CA 1
ATOM 1853 C C . LEU A 1 227 ? 0.666 9.512 -5.113 1.00 97.06 227 LEU A C 1
ATOM 1855 O O . LEU A 1 227 ? 0.300 9.408 -3.942 1.00 97.06 227 LEU A O 1
ATOM 1859 N N . ILE A 1 228 ? 1.895 9.219 -5.543 1.00 97.06 228 ILE A N 1
ATOM 1860 C CA . ILE A 1 228 ? 2.953 8.601 -4.734 1.00 97.06 228 ILE A CA 1
ATOM 1861 C C . ILE A 1 228 ? 3.499 9.585 -3.695 1.00 97.06 228 ILE A C 1
ATOM 1863 O O . ILE A 1 228 ? 3.610 9.235 -2.527 1.00 97.06 228 ILE A O 1
ATOM 1867 N N . THR A 1 229 ? 3.782 10.829 -4.083 1.00 95.69 229 THR A N 1
ATOM 1868 C CA . THR A 1 229 ? 4.512 11.775 -3.224 1.00 95.69 229 THR A CA 1
ATOM 1869 C C . THR A 1 229 ? 3.615 12.688 -2.390 1.00 95.69 229 THR A C 1
ATOM 1871 O O . THR A 1 229 ? 4.100 13.315 -1.452 1.00 95.69 229 THR A O 1
ATOM 1874 N N . VAL A 1 230 ? 2.314 12.777 -2.697 1.00 96.00 230 VAL A N 1
ATOM 1875 C CA . VAL A 1 230 ? 1.390 13.692 -1.999 1.00 96.00 230 VAL A CA 1
ATOM 1876 C C . VAL A 1 230 ? 0.153 12.968 -1.484 1.00 96.00 230 VAL A C 1
ATOM 1878 O O . VAL A 1 230 ? -0.085 12.939 -0.276 1.00 96.00 230 VAL A O 1
ATOM 1881 N N . LYS A 1 231 ? -0.651 12.377 -2.377 1.00 96.69 231 LYS A N 1
ATOM 1882 C CA . LYS A 1 231 ? -1.978 11.856 -2.003 1.00 96.69 231 LYS A CA 1
ATOM 1883 C C . LYS A 1 231 ? -1.898 10.689 -1.026 1.00 96.69 231 LYS A C 1
ATOM 1885 O O . LYS A 1 231 ? -2.596 10.696 -0.017 1.00 96.69 231 LYS A O 1
ATOM 1890 N N . ILE A 1 232 ? -1.052 9.700 -1.317 1.00 97.38 232 ILE A N 1
ATOM 1891 C CA . ILE A 1 232 ? -0.878 8.540 -0.442 1.00 97.38 232 ILE A CA 1
ATOM 1892 C C . ILE A 1 232 ? -0.270 8.956 0.914 1.00 97.38 232 ILE A C 1
ATOM 1894 O O . ILE A 1 232 ? -0.889 8.645 1.934 1.00 97.38 232 ILE A O 1
ATOM 1898 N N . PRO A 1 233 ? 0.852 9.704 0.978 1.00 96.56 233 PRO A N 1
ATOM 1899 C CA . PRO A 1 233 ? 1.388 10.213 2.242 1.00 96.56 233 PRO A CA 1
ATOM 1900 C C . PRO A 1 233 ? 0.369 11.004 3.077 1.00 96.56 233 PRO A C 1
ATOM 1902 O O . PRO A 1 233 ? 0.309 10.848 4.299 1.00 96.56 233 PRO A O 1
ATOM 1905 N N . GLY A 1 234 ? -0.493 11.790 2.423 1.00 94.75 234 GLY A N 1
ATOM 1906 C CA . GLY A 1 234 ? -1.562 12.558 3.068 1.00 94.75 234 GLY A CA 1
ATOM 1907 C C . GLY A 1 234 ? -2.593 11.716 3.832 1.00 94.75 234 GLY A C 1
ATOM 1908 O O . GLY A 1 234 ? -3.227 12.224 4.759 1.00 94.75 234 GLY A O 1
ATOM 1909 N N . MET A 1 235 ? -2.722 10.417 3.531 1.00 94.00 235 MET A N 1
ATOM 1910 C CA . MET A 1 235 ? -3.649 9.518 4.236 1.00 94.00 235 MET A CA 1
ATOM 1911 C C . MET A 1 235 ? -3.291 9.302 5.702 1.00 94.00 235 MET A C 1
ATOM 1913 O O . MET A 1 235 ? -4.162 8.932 6.488 1.00 94.00 235 MET A O 1
ATOM 1917 N N . LYS A 1 236 ? -2.054 9.607 6.113 1.00 94.06 236 LYS A N 1
ATOM 1918 C CA . LYS A 1 236 ? -1.677 9.574 7.529 1.00 94.06 236 LYS A CA 1
ATOM 1919 C C . LYS A 1 236 ? -2.609 10.441 8.383 1.00 94.06 236 LYS A C 1
ATOM 1921 O O . LYS A 1 236 ? -3.080 9.978 9.415 1.00 94.06 236 LYS A O 1
ATOM 1926 N N . GLY A 1 237 ? -2.931 11.658 7.934 1.00 95.81 237 GLY A N 1
ATOM 1927 C CA . GLY A 1 237 ? -3.834 12.553 8.668 1.00 95.81 237 GLY A CA 1
ATOM 1928 C C . GLY A 1 237 ? -5.261 12.004 8.775 1.00 95.81 237 GLY A C 1
ATOM 1929 O O . GLY A 1 237 ? -5.909 12.146 9.811 1.00 95.81 237 GLY A O 1
ATOM 1930 N N . VAL A 1 238 ? -5.727 11.315 7.730 1.00 96.62 238 VAL A N 1
ATOM 1931 C CA . VAL A 1 238 ? -7.034 10.642 7.698 1.00 96.62 238 VAL A CA 1
ATOM 1932 C C . VAL A 1 238 ? -7.080 9.514 8.730 1.00 96.62 238 VAL A C 1
ATOM 1934 O O . VAL A 1 238 ? -8.019 9.433 9.524 1.00 96.62 238 VAL A O 1
ATOM 1937 N N . SER A 1 239 ? -6.043 8.675 8.769 1.00 96.81 239 SER A N 1
ATOM 1938 C CA . SER A 1 239 ? -5.925 7.593 9.748 1.00 96.81 239 SER A CA 1
ATOM 1939 C C . SER A 1 239 ? -5.782 8.114 11.178 1.00 96.81 239 SER A C 1
ATOM 1941 O O . SER A 1 239 ? -6.502 7.650 12.059 1.00 96.81 239 SER A O 1
ATOM 1943 N N . ASP A 1 240 ? -4.921 9.108 11.411 1.00 97.56 240 ASP A N 1
ATOM 1944 C CA . ASP A 1 240 ? -4.723 9.722 12.731 1.00 97.56 240 ASP A CA 1
ATOM 1945 C C . ASP A 1 240 ? -6.034 10.303 13.278 1.00 97.56 240 ASP A C 1
ATOM 1947 O O . ASP A 1 240 ? -6.348 10.145 14.460 1.00 97.56 240 ASP A O 1
ATOM 1951 N N . LYS A 1 241 ? -6.856 10.902 12.407 1.00 97.94 241 LYS A N 1
ATOM 1952 C CA . LYS A 1 241 ? -8.174 11.408 12.783 1.00 97.94 241 LYS A CA 1
ATOM 1953 C C . LYS A 1 241 ? -9.104 10.287 13.247 1.00 97.94 241 LYS A C 1
ATOM 1955 O O . LYS A 1 241 ? -9.679 10.423 14.324 1.00 97.94 241 LYS A O 1
ATOM 1960 N N . ILE A 1 242 ? -9.207 9.174 12.514 1.00 95.62 242 ILE A N 1
ATOM 1961 C CA . ILE A 1 242 ? -10.015 8.016 12.944 1.00 95.62 242 ILE A CA 1
ATOM 1962 C C . ILE A 1 242 ? -9.532 7.499 14.304 1.00 95.62 242 ILE A C 1
ATOM 1964 O O . ILE A 1 242 ? -10.337 7.318 15.216 1.00 95.62 242 ILE A O 1
ATOM 1968 N N . LEU A 1 243 ? -8.218 7.310 14.462 1.00 97.06 243 LEU A N 1
ATOM 1969 C CA . LEU A 1 243 ? -7.628 6.820 15.709 1.00 97.06 243 LEU A CA 1
ATOM 1970 C C . LEU A 1 243 ? -7.963 7.740 16.893 1.00 97.06 243 LEU A C 1
ATOM 1972 O O . LEU A 1 243 ? -8.381 7.245 17.937 1.00 97.06 243 LEU A O 1
ATOM 1976 N N . SER A 1 244 ? -7.873 9.062 16.701 1.00 97.88 244 SER A N 1
ATOM 1977 C CA . SER A 1 244 ? -8.200 10.053 17.736 1.00 97.88 244 SER A CA 1
ATOM 1978 C C . SER A 1 244 ? -9.671 10.027 18.161 1.00 97.88 244 SER A C 1
ATOM 1980 O O . SER A 1 244 ? -9.982 10.286 19.321 1.00 97.88 244 SER A O 1
ATOM 1982 N N . LEU A 1 245 ? -10.583 9.704 17.236 1.00 96.94 245 LEU A N 1
ATOM 1983 C CA . LEU A 1 245 ? -12.006 9.576 17.540 1.00 96.94 245 LEU A CA 1
ATOM 1984 C C . LEU A 1 245 ? -12.263 8.326 18.379 1.00 96.94 245 LEU A C 1
ATOM 1986 O O . LEU A 1 245 ? -12.964 8.409 19.381 1.00 96.94 245 LEU A O 1
ATOM 1990 N N . ILE A 1 246 ? -11.645 7.197 18.022 1.00 94.00 246 ILE A N 1
ATOM 1991 C CA . ILE A 1 246 ? -11.770 5.949 18.788 1.00 94.00 246 ILE A CA 1
ATOM 1992 C C . ILE A 1 246 ? -11.118 6.090 20.174 1.00 94.00 246 ILE A C 1
ATOM 1994 O O . ILE A 1 246 ? -11.604 5.519 21.143 1.00 94.00 246 ILE A O 1
ATOM 1998 N N . ASP A 1 247 ? -10.056 6.884 20.320 1.00 95.88 247 ASP A N 1
ATOM 1999 C CA . ASP A 1 247 ? -9.426 7.121 21.627 1.00 95.88 247 ASP A CA 1
ATOM 2000 C C . ASP A 1 247 ? -10.336 7.858 22.631 1.00 95.88 247 ASP A C 1
ATOM 2002 O O . ASP A 1 247 ? -10.071 7.798 23.829 1.00 95.88 247 ASP A O 1
ATOM 2006 N N . LYS A 1 248 ? -11.444 8.478 22.190 1.00 94.69 248 LYS A N 1
ATOM 2007 C CA . LYS A 1 248 ? -12.444 9.097 23.084 1.00 94.69 248 LYS A CA 1
ATOM 2008 C C . LYS A 1 248 ? -13.220 8.090 23.939 1.00 94.69 248 LYS A C 1
ATOM 2010 O O . LYS A 1 248 ? -13.823 8.490 24.929 1.00 94.69 248 LYS A O 1
ATOM 2015 N N . ILE A 1 249 ? -13.269 6.825 23.521 1.00 89.00 249 ILE A N 1
ATOM 2016 C CA . ILE A 1 249 ? -14.072 5.768 24.163 1.00 89.00 249 ILE A CA 1
ATOM 2017 C C . ILE A 1 249 ? -13.218 4.733 24.905 1.00 89.00 249 ILE A C 1
ATOM 2019 O O . ILE A 1 249 ? -13.731 3.670 25.263 1.00 89.00 249 ILE A O 1
ATOM 2023 N N . ARG A 1 250 ? -11.935 5.046 25.120 1.00 68.25 250 ARG A N 1
ATOM 2024 C CA . ARG A 1 250 ? -11.031 4.278 25.981 1.00 68.25 250 ARG A CA 1
ATOM 2025 C C . ARG A 1 250 ? -11.287 4.527 27.462 1.00 68.25 250 ARG A C 1
ATOM 2027 O O . ARG A 1 250 ? -11.576 5.686 27.829 1.00 68.25 250 ARG A O 1
#

Mean predicted aligned error: 9.86 Å

pLDDT: mean 82.28, std 20.69, range [28.86, 98.44]

Sequence (250 aa):
MFEKLQKTLKESMTERLRNKHRSYWAKKVDSDLLARYSQLEGGSALNQLESAVLKLTGAIVSADKAEVEDESQYGMNDEVFKEVINESNQKPLYDDSNRELRRLFYSSLFYNKEKIKDFVEILKKIESDIKNKGTWIIDIMNAVIGPLQFNFEKVINKLEENQGNLEKLSLDDLREIKSKLEEIQLQRLTWRKSVDAIIAAYKAKKESIDSDSEKLINHISEGYKNLITVKIPGMKGVSDKILSLIDKIR

Organism: NCBI:txid1408429

InterPro domains:
  IPR008421 Borrelia lipoprotein paralogus family 54/60 [PF05714] (66-247)
  IPR057717 BBH37-like, helical domain [PF25672] (2-62)

Foldseek 3Di:
DVVVVVVVVVVVVVVVVVVVVVDDDDDDPPVVVVVVVQVVLLVVLLVCCVPVPQPVPVVLLVVLVVDDADPCNLVCQPQQQQLAADPVVRHGCNDPVNVLLSSQLCVLLSVPSVLSNLLSLLSNLLCPDPVCHSPVSNLQSVLRRPLQRVLLVVLNVLCVVCSVQCSVARSVLSVLLVVLNVLSVVLSVVVNVLSVVLSVCLVVCPVVVVPDNVVSVVVCCVPPVCSRNPVSNVNNVSSVSSNVRSVVRD

Secondary structure (DSSP, 8-state):
-HHHHHHHHHHHHHHHHHHHTTS--SS-HHHHHHHHHHHHHHHHHHHHHIIIIIHHHHHHHHHHHHPPPPTTGGGTTTTTGGG-EETTTTEETTSGGGHHHHHHHHHHTTT-HHHHHHHHHHHHHHHT-TTTTTHHHHHHHHHIIIIIIIHHHHHHHHHHHTGGGGGGS-HHHHHHHHHHHHHHHHHHHHHHHHHHHHHHHHHTTGGGTTT-HHHHHHHHHHHHHHIIIIIHHHHHHHHHHHHHHHGGG-

Nearest PDB structures (foldseek):
  4aly-assembly1_A  TM=8.774E-01  e=1.656E-06  Borreliella burgdorferi B31
  4bg5-assembly2_B  TM=8.391E-01  e=5.188E-07  Borreliella burgdorferi B31
  6hpn-assembly1_A  TM=8.621E-01  e=1.893E-06  Borreliella spielmanii A14S
  6fzz-assembly1_A  TM=8.470E-01  e=1.893E-06  Borreliella spielmanii A14S
  5izt-assembly2_B  TM=7.053E-01  e=6.202E-07  Borreliella burgdorferi B31

Solvent-accessible surface area (backbone atoms only — not comparable to full-atom values): 13626 Å² total; per-residue (Å²): 116,68,68,60,53,56,50,54,51,54,51,54,54,52,54,55,56,59,66,53,73,80,64,81,88,86,94,58,67,67,68,54,48,51,51,46,50,52,50,52,51,37,53,49,52,51,53,48,45,50,60,66,46,50,58,55,46,50,51,50,55,53,50,57,70,68,57,79,79,53,93,54,52,59,71,28,36,86,67,53,25,52,56,33,66,39,84,91,77,74,40,34,40,54,42,76,94,30,47,68,56,51,49,28,46,38,47,52,55,70,56,39,62,68,61,51,41,56,45,36,60,53,50,47,41,44,52,69,26,84,91,51,44,48,50,62,61,38,47,48,49,60,18,40,26,50,28,42,31,44,39,47,52,52,47,49,52,53,48,62,79,38,52,97,47,54,85,74,49,53,63,67,55,53,50,48,40,49,54,43,48,52,51,53,51,50,51,47,50,49,52,42,53,49,52,51,50,52,46,51,41,37,77,66,40,50,94,44,29,64,81,34,37,71,52,34,49,48,54,46,48,77,75,38,40,65,47,39,77,43,55,33,47,53,38,42,61,46,40,52,50,42,50,58,57,58,58,72,69,109

Radius of gyration: 23.62 Å; Cα contacts (8 Å, |Δi|>4): 218; chains: 1; bounding box: 71×38×54 Å